Protein 4D7W (pdb70)

Foldseek 3Di:
DVVQVVVQVLLVPDDPVRCVVQVVLLQVVQVCCQPVKFPPPADPVNLVSLQPHCDPDNPQFNFWKFFPVVGDIFTEGEDDDPVCQVAGKYWHNRFRDVVWDFQGETEIEHELDDPPHRTCVPVVVDDAQGKMWTQGRPDIWMWGFHDKDKAAPVDCPVPMTDGRFTKYWYWYADDVPPRRIIIITMTGTDDDD

Secondary structure (DSSP, 8-state):
-HHHHHHHHHHHTS-HHHHHHHHHHHHHHHTTHHHH---TT--HHHHHHHHTTT-SSTT-EEEEEEEGGGTEEEEEEEB--HHHHTTSEEE-TTSPPTT--TTEEEEEE--EEETTEEETTTGGG--TT-EEEEEETTEEEEEEEEEEEEE-TT--TTSS--TT-EEEEEEEEESTTT-SEEEEEEEEEE---

Radius of gyration: 15.68 Å; Cα contacts (8 Å, |Δi|>4): 403; chains: 1; bounding box: 34×32×46 Å

Solvent-accessible surface area: 10170 Å² total; per-residue (Å²): 102,173,34,2,102,72,7,69,88,130,10,95,158,31,89,132,104,64,33,132,141,28,14,88,94,0,107,113,13,5,132,55,0,106,131,52,22,15,33,103,171,17,70,79,130,52,87,109,57,3,78,52,6,4,34,21,45,214,83,21,8,0,1,36,0,21,0,97,98,11,116,9,106,30,11,0,34,21,16,45,63,133,177,20,20,96,96,5,0,0,0,50,50,5,0,0,0,0,8,3,31,99,1,1,2,1,2,0,24,3,50,24,14,68,141,109,41,125,4,0,16,45,0,75,116,7,132,98,37,32,88,1,34,0,15,0,16,92,72,57,14,6,0,47,1,43,30,62,113,82,15,136,72,125,23,68,196,36,12,68,26,64,143,54,99,22,16,0,2,0,18,4,30,17,65,139,63,90,70,71,60,70,12,5,0,47,0,57,91,20,123,79,197

Sequence (193 aa):
SRAIMDYQDRVTHMDENDYKKIINRAKEYNKQFKTSGMKWHMTSQERLDYNSQLAIDKTGNMGYISIPKINIKLPLYHGTSEKVLQTSIGHLEGSSLPIGGDSTHSILSGHRGLPSSRLFSDLDKLKVGDHWTVSILNETYTYQVDQIRTVKPDDLRDLQIVKGKDYQTLVTCTPYGVNTHRLLVRGHRVPND

B-factor: mean 44.06, std 14.52, range [22.79, 126.23]

Nearest PDB structures (foldseek):
  4d7w-assembly1_A  TM=1.005E+00  e=6.114E-43  Streptococcus agalactiae COH1
  3tbe-assembly5_E  TM=9.083E-01  e=3.403E-23  Streptococcus agalactiae serogroup V
  4g1j-assembly2_B  TM=8.735E-01  e=1.433E-23  Streptococcus agalactiae serogroup V
  3tbe-assembly4_D  TM=8.763E-01  e=1.266E-23  Streptococcus agalactiae serogroup V
  3o0p-assembly1_A  TM=8.377E-01  e=3.199E-23  Streptococcus agalactiae 515

Organism: Streptococcus agalactiae serotype III (strain COH1) (NCBI:txid342616)

InterPro domains:
  IPR005754 Sortase family [PF04203] (66-191)
  IPR005754 Sortase family [TIGR01076] (64-192)
  IPR023365 Sortase domain superfamily [G3DSA:2.40.260.10] (1-208)
  IPR023365 Sortase domain superfamily [SSF63817] (53-192)
  IPR042002 Sortase C [cd05827] (60-190)

Structure (mmCIF, N/CA/C/O backbone):
data_4D7W
#
_entry.id   4D7W
#
_cell.length_a   37.560
_cell.length_b   124.760
_cell.length_c   45.920
_cell.angle_alpha   90.00
_cell.angle_beta   90.00
_cell.angle_gamma   90.00
#
_symmetry.space_group_name_H-M   'P 21 21 2'
#
loop_
_entity.id
_entity.type
_entity.pdbx_description
1 polymer 'SORTASE FAMILY PROTEIN'
2 non-polymer 1,2-ETHANEDIOL
3 water water
#
loop_
_atom_site.group_PDB
_atom_site.id
_atom_site.type_symbol
_atom_site.label_atom_id
_atom_site.label_alt_id
_atom_site.label_comp_id
_atom_site.label_asym_id
_atom_site.label_entity_id
_atom_site.label_seq_id
_atom_site.pdbx_PDB_ins_code
_atom_site.Cartn_x
_atom_site.Cartn_y
_atom_site.Cartn_z
_atom_site.occupancy
_atom_site.B_iso_or_equiv
_atom_site.auth_seq_id
_atom_site.auth_comp_id
_atom_site.auth_asym_id
_atom_site.auth_atom_id
_atom_site.pdbx_PDB_model_num
ATOM 1 N N . SER A 1 2 ? 25.924 29.659 5.082 1.00 74.90 39 SER A N 1
ATOM 2 C CA . SER A 1 2 ? 25.988 28.782 6.246 1.00 68.89 39 SER A CA 1
ATOM 3 C C . SER A 1 2 ? 26.263 29.590 7.508 1.00 63.47 39 SER A C 1
ATOM 4 O O . SER A 1 2 ? 26.638 29.036 8.540 1.00 56.69 39 SER A O 1
ATOM 7 N N . ARG A 1 3 ? 26.076 30.904 7.411 1.00 63.19 40 ARG A N 1
ATOM 8 C CA . ARG A 1 3 ? 26.208 31.799 8.559 1.00 64.85 40 ARG A CA 1
ATOM 9 C C . ARG A 1 3 ? 25.104 31.549 9.593 1.00 56.29 40 ARG A C 1
ATOM 10 O O . ARG A 1 3 ? 25.319 31.715 10.798 1.00 50.91 40 ARG A O 1
ATOM 18 N N . ALA A 1 4 ? 23.920 31.165 9.118 1.00 51.28 41 ALA A N 1
ATOM 19 C CA . ALA A 1 4 ? 22.822 30.828 10.013 1.00 48.26 41 ALA A CA 1
ATOM 20 C C . ALA A 1 4 ? 23.236 29.650 10.888 1.00 43.23 41 ALA A C 1
ATOM 21 O O . ALA A 1 4 ? 22.963 29.603 12.104 1.00 36.93 41 ALA A O 1
ATOM 23 N N . ILE A 1 5 ? 23.918 28.696 10.273 1.00 41.49 42 ILE A N 1
ATOM 24 C CA . ILE A 1 5 ? 24.304 27.505 11.012 1.00 44.39 42 ILE A CA 1
ATOM 25 C C . ILE A 1 5 ? 25.401 27.851 12.010 1.00 45.29 42 ILE A C 1
ATOM 26 O O . ILE A 1 5 ? 25.344 27.438 13.168 1.00 43.08 42 ILE A O 1
ATOM 31 N N . MET A 1 6 ? 26.387 28.625 11.570 1.00 46.97 43 MET A N 1
ATOM 32 C CA . MET A 1 6 ? 27.458 29.064 12.465 1.00 52.17 43 MET A CA 1
ATOM 33 C C . MET A 1 6 ? 26.912 29.811 13.678 1.00 49.02 43 MET A C 1
ATOM 34 O O . MET A 1 6 ? 27.304 29.530 14.809 1.00 49.07 43 MET A O 1
ATOM 39 N N . ASP A 1 7 ? 26.008 30.759 13.434 1.00 45.29 44 ASP A N 1
ATOM 40 C CA . ASP A 1 7 ? 25.375 31.535 14.504 1.00 47.42 44 ASP A CA 1
ATOM 41 C C . ASP A 1 7 ? 24.597 30.647 15.473 1.00 42.38 44 ASP A C 1
ATOM 42 O O . ASP A 1 7 ? 24.596 30.870 16.682 1.00 42.75 44 ASP A O 1
ATOM 47 N N . TYR A 1 8 ? 23.908 29.659 14.926 1.00 39.70 45 TYR A N 1
ATOM 48 C CA . TYR A 1 8 ? 23.153 28.722 15.739 1.00 38.76 45 TYR A CA 1
ATOM 49 C C . TYR A 1 8 ? 24.080 27.892 16.615 1.00 42.63 45 TYR A C 1
ATOM 50 O O . TYR A 1 8 ? 23.848 27.740 17.818 1.00 41.51 45 TYR A O 1
ATOM 59 N N . GLN A 1 9 ? 25.126 27.351 15.999 1.00 46.25 46 GLN A N 1
ATOM 60 C CA . GLN A 1 9 ? 26.117 26.562 16.727 1.00 48.67 46 GLN A CA 1
ATOM 61 C C . GLN A 1 9 ? 26.729 27.372 17.861 1.00 45.28 46 GLN A C 1
ATOM 62 O O . GLN A 1 9 ? 26.813 26.900 18.996 1.00 43.18 46 GLN A O 1
ATOM 68 N N . ASP A 1 10 ? 27.156 28.592 17.542 1.00 40.41 47 ASP A N 1
ATOM 69 C CA . ASP A 1 10 ? 27.798 29.454 18.520 1.00 41.80 47 ASP A CA 1
ATOM 70 C C . ASP A 1 10 ? 26.880 29.742 19.704 1.00 48.69 47 ASP A C 1
ATOM 71 O O . ASP A 1 10 ? 27.322 29.804 20.847 1.00 53.63 47 ASP A O 1
ATOM 76 N N . ARG A 1 11 ? 25.596 29.904 19.431 1.00 45.66 48 ARG A N 1
ATOM 77 C CA . ARG A 1 11 ? 24.645 30.169 20.492 1.00 45.03 48 ARG A CA 1
ATOM 78 C C . ARG A 1 11 ? 24.514 28.954 21.407 1.00 42.12 48 ARG A C 1
ATOM 79 O O . ARG A 1 11 ? 24.565 29.068 22.630 1.00 39.30 48 ARG A O 1
ATOM 87 N N . VAL A 1 12 ? 24.360 27.787 20.800 1.00 35.74 49 VAL A N 1
ATOM 88 C CA . VAL A 1 12 ? 24.257 26.556 21.563 1.00 37.32 49 VAL A CA 1
ATOM 89 C C . VAL A 1 12 ? 25.487 26.327 22.447 1.00 42.88 49 VAL A C 1
ATOM 90 O O . VAL A 1 12 ? 25.362 25.784 23.541 1.00 41.39 49 VAL A O 1
ATOM 94 N N . THR A 1 13 ? 26.663 26.767 21.996 1.00 36.76 50 THR A N 1
ATOM 95 C CA . THR A 1 13 ? 27.889 26.568 22.764 1.00 38.18 50 THR A CA 1
ATOM 96 C C . THR A 1 13 ? 27.792 27.134 24.187 1.00 49.85 50 THR A C 1
ATOM 97 O O . THR A 1 13 ? 28.357 26.577 25.120 1.00 47.43 50 THR A O 1
ATOM 101 N N . HIS A 1 14 ? 27.054 28.225 24.358 1.00 50.36 51 HIS A N 1
ATOM 102 C CA . HIS A 1 14 ? 27.030 28.919 25.641 1.00 48.81 51 HIS A CA 1
ATOM 103 C C . HIS A 1 14 ? 25.785 28.641 26.469 1.00 46.38 51 HIS A C 1
ATOM 104 O O . HIS A 1 14 ? 25.569 29.264 27.507 1.00 51.99 51 HIS A O 1
ATOM 111 N N . MET A 1 15 ? 24.973 27.700 26.016 1.00 41.10 52 MET A N 1
ATOM 112 C CA . MET A 1 15 ? 23.816 27.270 26.788 1.00 48.77 52 MET A CA 1
ATOM 113 C C . MET A 1 15 ? 24.224 26.363 27.941 1.00 55.07 52 MET A C 1
ATOM 114 O O . MET A 1 15 ? 25.027 25.451 27.758 1.00 51.39 52 MET A O 1
ATOM 119 N N . ASP A 1 16 ? 23.645 26.590 29.115 1.00 69.43 53 ASP A N 1
ATOM 120 C CA . ASP A 1 16 ? 23.834 25.682 30.244 1.00 84.67 53 ASP A CA 1
ATOM 121 C C . ASP A 1 16 ? 23.365 24.265 29.885 1.00 90.00 53 ASP A C 1
ATOM 122 O O . ASP A 1 16 ? 22.560 24.089 28.972 1.00 90.32 53 ASP A O 1
ATOM 127 N N . GLU A 1 17 ? 23.870 23.252 30.586 1.00 95.90 54 GLU A N 1
ATOM 128 C CA . GLU A 1 17 ? 23.430 21.878 30.332 1.00 95.53 54 GLU A CA 1
ATOM 129 C C . GLU A 1 17 ? 22.006 21.662 30.844 1.00 84.18 54 GLU A C 1
ATOM 130 O O . GLU A 1 17 ? 21.318 20.725 30.431 1.00 79.05 54 GLU A O 1
ATOM 136 N N . ASN A 1 18 ? 21.571 22.541 31.743 1.00 76.11 55 ASN A N 1
ATOM 137 C CA . ASN A 1 18 ? 20.185 22.561 32.177 1.00 68.09 55 ASN A CA 1
ATOM 138 C C . ASN A 1 18 ? 19.313 23.264 31.149 1.00 61.82 55 ASN A C 1
ATOM 139 O O . ASN A 1 18 ? 18.100 23.074 31.120 1.00 60.87 55 ASN A O 1
ATOM 144 N N . ASP A 1 19 ? 19.942 24.081 30.309 1.00 60.67 56 ASP A N 1
ATOM 145 C CA . ASP A 1 19 ? 19.247 24.735 29.201 1.00 57.72 56 ASP A CA 1
ATOM 146 C C . ASP A 1 19 ? 18.849 23.719 28.131 1.00 48.11 56 ASP A C 1
ATOM 147 O O . ASP A 1 19 ? 17.709 23.747 27.651 1.00 45.17 56 ASP A O 1
ATOM 152 N N . TYR A 1 20 ? 19.780 22.834 27.752 1.00 44.87 57 TYR A N 1
ATOM 153 C CA . TYR A 1 20 ? 19.458 21.763 26.795 1.00 46.91 57 TYR A CA 1
ATOM 154 C C . TYR A 1 20 ? 18.298 20.945 27.324 1.00 44.20 57 TYR A C 1
ATOM 155 O O . TYR A 1 20 ? 17.346 20.681 26.606 1.00 40.87 57 TYR A O 1
ATOM 164 N N . LYS A 1 21 ? 18.398 20.545 28.593 1.00 41.43 58 LYS A N 1
ATOM 165 C CA . LYS A 1 21 ? 17.405 19.662 29.200 1.00 43.38 58 LYS A CA 1
ATOM 166 C C . LYS A 1 21 ? 15.993 20.225 29.145 1.00 37.62 58 LYS A C 1
ATOM 167 O O . LYS A 1 21 ? 15.047 19.504 28.838 1.00 36.31 58 LYS A O 1
ATOM 173 N N . LYS A 1 22 ? 15.845 21.503 29.478 1.00 39.83 59 LYS A N 1
ATOM 174 C CA . LYS A 1 22 ? 14.537 22.145 29.435 1.00 37.67 59 LYS A CA 1
ATOM 175 C C . LYS A 1 22 ? 13.965 22.080 28.018 1.00 34.07 59 LYS A C 1
ATOM 176 O O . LYS A 1 22 ? 12.841 21.630 27.802 1.00 33.08 59 LYS A O 1
ATOM 182 N N . ILE A 1 23 ? 14.751 22.519 27.047 1.00 33.75 60 ILE A N 1
ATOM 183 C CA . ILE A 1 23 ? 14.274 22.563 25.668 1.00 32.65 60 ILE A CA 1
ATOM 184 C C . ILE A 1 23 ? 14.013 21.166 25.086 1.00 33.34 60 ILE A C 1
ATOM 185 O O . ILE A 1 23 ? 12.971 20.924 24.454 1.00 30.52 60 ILE A O 1
ATOM 190 N N . ILE A 1 24 ? 14.934 20.235 25.304 1.00 36.52 61 ILE A N 1
ATOM 191 C CA . ILE A 1 24 ? 14.731 18.887 24.791 1.00 33.43 61 ILE A CA 1
ATOM 192 C C . ILE A 1 24 ? 13.518 18.229 25.433 1.00 30.00 61 ILE A C 1
ATOM 193 O O . ILE A 1 24 ? 12.687 17.637 24.735 1.00 32.46 61 ILE A O 1
ATOM 198 N N . ASN A 1 25 ? 13.408 18.326 26.764 1.00 31.20 62 ASN A N 1
ATOM 199 C CA . ASN A 1 25 ? 12.272 17.736 27.481 1.00 34.88 62 ASN A CA 1
ATOM 200 C C . ASN A 1 25 ? 10.921 18.274 27.006 1.00 37.93 62 ASN A C 1
ATOM 201 O O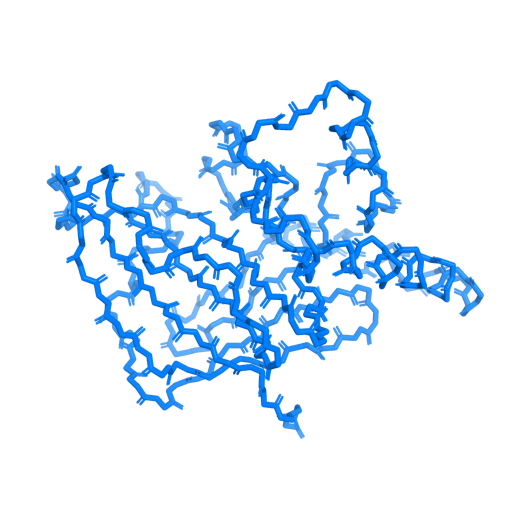 . ASN A 1 25 ? 9.983 17.511 26.786 1.00 30.93 62 ASN A O 1
ATOM 206 N N . ARG A 1 26 ? 10.824 19.588 26.834 1.00 30.20 63 ARG A N 1
ATOM 207 C CA . ARG A 1 26 ? 9.612 20.186 26.270 1.00 29.23 63 ARG A CA 1
ATOM 208 C C . ARG A 1 26 ? 9.299 19.658 24.867 1.00 28.08 63 ARG A C 1
ATOM 209 O O . ARG A 1 26 ? 8.138 19.463 24.505 1.00 28.20 63 ARG A O 1
ATOM 217 N N . ALA A 1 27 ? 10.336 19.444 24.075 1.00 27.58 64 ALA A N 1
ATOM 218 C CA . ALA A 1 27 ? 10.121 18.957 22.707 1.00 26.54 64 ALA A CA 1
ATOM 219 C C . ALA A 1 27 ? 9.671 17.505 22.751 1.00 27.20 64 ALA A C 1
ATOM 220 O O . ALA A 1 27 ? 8.808 17.105 21.997 1.00 27.96 64 ALA A O 1
ATOM 222 N N . LYS A 1 28 ? 10.216 16.732 23.689 1.00 33.54 65 LYS A N 1
ATOM 223 C CA . LYS A 1 28 ? 9.781 15.351 23.855 1.00 30.72 65 LYS A CA 1
ATOM 224 C C . LYS A 1 28 ? 8.336 15.286 24.304 1.00 33.40 65 LYS A C 1
ATOM 225 O O . LYS A 1 28 ? 7.550 14.482 23.811 1.00 34.28 65 LYS A O 1
ATOM 231 N N . GLU A 1 29 ? 7.983 16.130 25.258 1.00 36.82 66 GLU A N 1
ATOM 232 C CA . GLU A 1 29 ? 6.614 16.182 25.725 1.00 35.61 66 GLU A CA 1
ATOM 233 C C . GLU A 1 29 ? 5.696 16.530 24.554 1.00 33.47 66 GLU A C 1
ATOM 234 O O . GLU A 1 29 ? 4.658 15.909 24.356 1.00 33.69 66 GLU A O 1
ATOM 240 N N . TYR A 1 30 ? 6.096 17.531 23.780 1.00 30.19 67 TYR A N 1
ATOM 241 C CA . TYR A 1 30 ? 5.341 17.934 22.601 1.00 27.68 67 TYR A CA 1
ATOM 242 C C . TYR A 1 30 ? 5.099 16.758 21.656 1.00 30.23 67 TYR A C 1
ATOM 243 O O . TYR A 1 30 ? 3.968 16.491 21.264 1.00 32.78 67 TYR A O 1
ATOM 252 N N . ASN A 1 31 ? 6.163 16.043 21.305 1.00 26.60 68 ASN A N 1
ATOM 253 C CA . ASN A 1 31 ? 6.045 14.943 20.348 1.00 26.30 68 ASN A CA 1
ATOM 254 C C . ASN A 1 31 ? 5.251 13.741 20.874 1.00 29.82 68 ASN A C 1
ATOM 255 O O . ASN A 1 31 ? 4.923 12.818 20.122 1.00 33.16 68 ASN A O 1
ATOM 260 N N . LYS A 1 32 ? 4.955 13.736 22.167 1.00 30.11 69 LYS A N 1
ATOM 261 C CA . LYS A 1 32 ? 4.151 12.653 22.744 1.00 35.08 69 LYS A CA 1
ATOM 262 C C . LYS A 1 32 ? 2.710 12.695 22.263 1.00 34.87 69 LYS A C 1
ATOM 263 O O . LYS A 1 32 ? 2.034 11.675 22.245 1.00 35.95 69 LYS A O 1
ATOM 269 N N . GLN A 1 33 ? 2.234 13.874 21.879 1.00 31.61 70 GLN A N 1
ATOM 270 C CA . GLN A 1 33 ? 0.823 14.018 21.538 1.00 36.72 70 GLN A CA 1
ATOM 271 C C . GLN A 1 33 ? 0.420 13.271 20.271 1.00 32.86 70 GLN A C 1
ATOM 272 O O . GLN A 1 33 ? -0.737 12.891 20.116 1.00 39.41 70 GLN A O 1
ATOM 278 N N . PHE A 1 34 ? 1.363 13.066 19.360 1.00 34.30 71 PHE A N 1
ATOM 279 C CA . PHE A 1 34 ? 1.002 12.573 18.022 1.00 32.38 71 PHE A CA 1
ATOM 280 C C . PHE A 1 34 ? 0.453 11.145 18.023 1.00 35.58 71 PHE A C 1
ATOM 281 O O . PHE A 1 34 ? -0.350 10.788 17.155 1.00 39.65 71 PHE A O 1
ATOM 289 N N . LYS A 1 35 ? 0.844 10.350 19.014 1.00 36.22 72 LYS A N 1
ATOM 290 C CA . LYS A 1 35 ? 0.350 8.981 19.117 1.00 41.59 72 LYS A CA 1
ATOM 291 C C . LYS A 1 35 ? -1.177 8.971 19.181 1.00 46.95 72 LYS A C 1
ATOM 292 O O . LYS A 1 35 ? -1.818 8.120 18.566 1.00 52.31 72 LYS A O 1
ATOM 298 N N . THR A 1 36 ? -1.763 9.929 19.897 1.00 44.70 73 THR A N 1
ATOM 299 C CA . THR A 1 36 ? -3.219 10.010 19.964 1.00 48.24 73 THR A CA 1
ATOM 300 C C . THR A 1 36 ? -3.812 10.961 18.914 1.00 51.91 73 THR A C 1
ATOM 301 O O . THR A 1 36 ? -4.876 10.690 18.365 1.00 54.30 73 THR A O 1
ATOM 305 N N . SER A 1 37 ? -3.119 12.057 18.616 1.00 50.15 74 SER A N 1
ATOM 306 C CA . SER A 1 37 ? -3.698 13.105 17.775 1.00 45.99 74 SER A CA 1
ATOM 307 C C . SER A 1 37 ? -3.535 12.863 16.279 1.00 42.24 74 SER A C 1
ATOM 308 O O . SER A 1 37 ? -4.337 13.340 15.477 1.00 43.75 74 SER A O 1
ATOM 311 N N . GLY A 1 38 ? -2.498 12.133 15.893 1.00 42.33 75 GLY A N 1
ATOM 312 C CA . GLY A 1 38 ? -2.158 12.023 14.485 1.00 42.40 75 GLY A CA 1
ATOM 313 C C . GLY A 1 38 ? -1.584 13.346 14.003 1.00 42.46 75 GLY A C 1
ATOM 314 O O . GLY A 1 38 ? -1.274 14.235 14.809 1.00 33.41 75 GLY A O 1
ATOM 315 N N . MET A 1 39 ? -1.425 13.488 12.690 1.00 40.04 76 MET A N 1
ATOM 316 C CA . MET A 1 39 ? -0.911 14.736 12.141 1.00 36.40 76 MET A CA 1
ATOM 317 C C . MET A 1 39 ? -1.860 15.870 12.454 1.00 34.05 76 MET A C 1
ATOM 318 O O . MET A 1 39 ? -3.080 15.710 12.398 1.00 37.51 76 MET A O 1
ATOM 323 N N . LYS A 1 40 ? -1.302 17.024 12.778 1.00 33.54 77 LYS A N 1
ATOM 324 C CA . LYS A 1 40 ? -2.120 18.160 13.151 1.00 38.03 77 LYS A CA 1
ATOM 325 C C . LYS A 1 40 ? -2.316 19.087 11.961 1.00 43.65 77 LYS A C 1
ATOM 326 O O . LYS A 1 40 ? -1.844 20.217 11.969 1.00 51.47 77 LYS A O 1
ATOM 332 N N . TRP A 1 41 ? -3.012 18.595 10.941 1.00 49.90 78 TRP A N 1
ATOM 333 C CA . TRP A 1 41 ? -3.375 19.399 9.775 1.00 57.73 78 TRP A CA 1
ATOM 334 C C . TRP A 1 41 ? -4.213 20.632 10.156 1.00 65.20 78 TRP A C 1
ATOM 335 O O . TRP A 1 41 ? -4.098 21.682 9.530 1.00 67.59 78 TRP A O 1
ATOM 346 N N . HIS A 1 42 ? -5.052 20.500 11.182 1.00 68.69 79 HIS A N 1
ATOM 347 C CA . HIS A 1 42 ? -5.976 21.572 11.557 1.00 73.38 79 HIS A CA 1
ATOM 348 C C . HIS A 1 42 ? -5.480 22.383 12.750 1.00 66.10 79 HIS A C 1
ATOM 349 O O . HIS A 1 42 ? -6.250 22.682 13.665 1.00 66.44 79 HIS A O 1
ATOM 356 N N . MET A 1 43 ? -4.205 22.753 12.724 1.00 57.37 80 MET A N 1
ATOM 357 C CA . MET A 1 43 ? -3.552 23.412 13.852 1.00 50.96 80 MET A CA 1
ATOM 358 C C . MET A 1 43 ? -4.202 24.742 14.250 1.00 45.28 80 MET A C 1
ATOM 359 O O . MET A 1 43 ? -4.381 25.629 13.417 1.00 47.19 80 MET A O 1
ATOM 364 N N . THR A 1 44 ? -4.540 24.876 15.532 1.00 39.89 81 THR A N 1
ATOM 365 C CA . THR A 1 44 ? -5.157 26.097 16.060 1.00 39.85 81 THR A CA 1
ATOM 366 C C . THR A 1 44 ? -4.106 27.163 16.375 1.00 36.88 81 THR A C 1
ATOM 367 O O . THR A 1 44 ? -2.915 26.861 16.399 1.00 34.28 81 THR A O 1
ATOM 371 N N . SER A 1 45 ? -4.540 28.403 16.610 1.00 37.42 82 SER A N 1
ATOM 372 C CA . SER A 1 45 ? -3.606 29.497 16.945 1.00 39.01 82 SER A CA 1
ATOM 373 C C . SER A 1 45 ? -2.807 29.150 18.191 1.00 36.46 82 SER A C 1
ATOM 374 O O . SER A 1 45 ? -1.594 29.359 18.262 1.00 34.63 82 SER A O 1
ATOM 377 N N . GLN A 1 46 ? -3.514 28.604 19.170 1.00 34.72 83 GLN A N 1
ATOM 378 C CA . GLN A 1 46 ? -2.923 28.148 20.424 1.00 37.16 83 GLN A CA 1
ATOM 379 C C . GLN A 1 46 ? -1.819 27.113 20.194 1.00 35.49 83 GLN A C 1
ATOM 380 O O . GLN A 1 46 ? -0.733 27.181 20.777 1.00 31.75 83 GLN A O 1
ATOM 386 N N 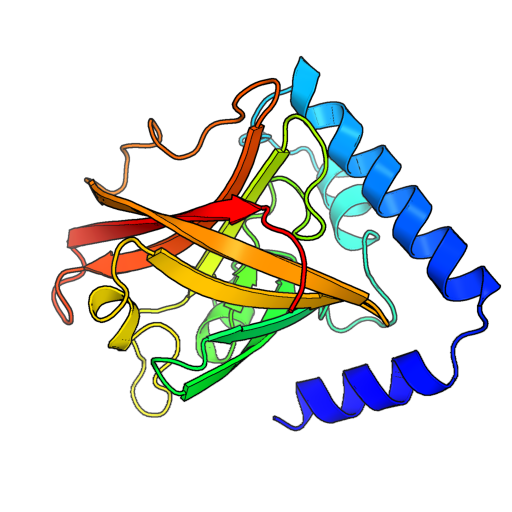. GLU A 1 47 ? -2.119 26.135 19.346 1.00 34.12 84 GLU A N 1
ATOM 387 C CA . GLU A 1 47 ? -1.167 25.087 19.019 1.00 30.19 84 GLU A CA 1
ATOM 388 C C . GLU A 1 47 ? 0.015 25.655 18.246 1.00 32.51 84 GLU A C 1
ATOM 389 O O . GLU A 1 47 ? 1.151 25.237 18.439 1.00 30.40 84 GLU A O 1
ATOM 395 N N . ARG A 1 48 ? -0.256 26.613 17.367 1.00 32.22 85 ARG A N 1
ATOM 396 C CA . ARG A 1 48 ? 0.803 27.198 16.566 1.00 31.62 85 ARG A CA 1
ATOM 397 C C . ARG A 1 48 ? 1.781 27.980 17.452 1.00 31.85 85 ARG A C 1
ATOM 398 O O . ARG A 1 48 ? 2.992 27.916 17.242 1.00 31.61 85 ARG A O 1
ATOM 406 N N . LEU A 1 49 ? 1.253 28.703 18.440 1.00 36.71 86 LEU A N 1
ATOM 407 C CA . LEU A 1 49 ? 2.088 29.384 19.437 1.00 35.30 86 LEU A CA 1
ATOM 408 C C . LEU A 1 49 ? 2.958 28.408 20.228 1.00 33.17 86 LEU A C 1
ATOM 409 O O . LEU A 1 49 ? 4.125 28.682 20.487 1.00 31.65 86 LEU A O 1
ATOM 414 N N . ASP A 1 50 ? 2.381 27.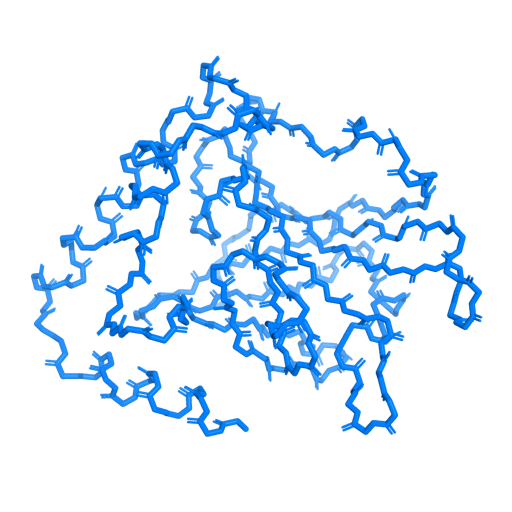285 20.647 1.00 34.02 87 ASP A N 1
ATOM 415 C CA . ASP A 1 50 ? 3.162 26.270 21.342 1.00 32.93 87 ASP A CA 1
ATOM 416 C C . ASP A 1 50 ? 4.290 25.771 20.438 1.00 32.06 87 ASP A C 1
ATOM 417 O O . ASP A 1 50 ? 5.454 25.675 20.841 1.00 30.30 87 ASP A O 1
ATOM 422 N N . TYR A 1 51 ? 3.925 25.446 19.205 1.00 28.62 88 TYR A N 1
ATOM 423 C CA . TYR A 1 51 ? 4.887 24.976 18.209 1.00 28.13 88 TYR A CA 1
ATOM 424 C C . TYR A 1 51 ? 6.058 25.949 18.042 1.00 28.71 88 TYR A C 1
ATOM 425 O O . TYR A 1 51 ? 7.212 25.543 18.090 1.00 29.18 88 TYR A O 1
ATOM 434 N N . ASN A 1 52 ? 5.771 27.237 17.876 1.00 29.34 89 ASN A N 1
ATOM 435 C CA . ASN A 1 52 ? 6.843 28.204 17.668 1.00 29.74 89 ASN A CA 1
ATOM 436 C C . ASN A 1 52 ? 7.813 28.316 18.842 1.00 32.66 89 ASN A C 1
ATOM 437 O O . ASN A 1 52 ? 8.963 28.724 18.666 1.00 31.83 89 ASN A O 1
ATOM 442 N N . SER A 1 53 ? 7.357 27.943 20.032 1.00 33.73 90 SER A N 1
ATOM 443 C CA . SER A 1 53 ? 8.212 27.975 21.213 1.00 32.02 90 SER A CA 1
ATOM 444 C C . SER A 1 53 ? 9.066 26.722 21.340 1.00 34.98 90 SER A C 1
ATOM 445 O O . SER A 1 53 ? 9.926 26.653 22.220 1.00 37.66 90 SER A O 1
ATOM 448 N N . GLN A 1 54 ? 8.803 25.701 20.519 1.00 29.47 91 GLN A N 1
ATOM 449 C CA . GLN A 1 54 ? 9.547 24.453 20.677 1.00 23.78 91 GLN A CA 1
ATOM 450 C C . GLN A 1 54 ? 10.867 24.552 19.930 1.00 26.41 91 GLN A C 1
ATOM 451 O O . GLN A 1 54 ? 10.909 25.096 18.837 1.00 27.83 91 GLN A O 1
ATOM 457 N N . LEU A 1 55 ? 11.936 24.030 20.529 1.00 24.81 92 LEU A N 1
ATOM 458 C CA . LEU A 1 55 ? 13.267 23.980 19.9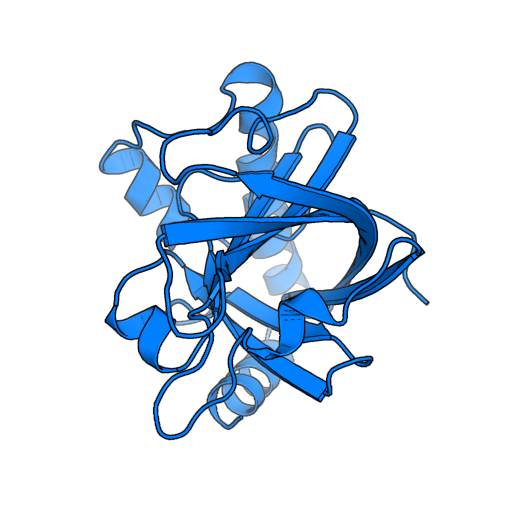12 1.00 27.68 92 LEU A CA 1
ATOM 459 C C . LEU A 1 55 ? 13.742 25.367 19.468 1.00 37.55 92 LEU A C 1
ATOM 460 O O . LEU A 1 55 ? 14.416 25.508 18.453 1.00 44.12 92 LEU A O 1
ATOM 465 N N . ALA A 1 56 ? 13.366 26.391 20.221 1.00 31.46 93 ALA A N 1
ATOM 466 C CA . ALA A 1 56 ? 13.689 27.759 19.849 1.00 29.58 93 ALA A CA 1
ATOM 467 C C . ALA A 1 56 ? 14.721 28.313 20.808 1.00 37.18 93 ALA A C 1
ATOM 468 O O . ALA A 1 56 ? 14.496 28.295 22.018 1.00 35.53 93 ALA A O 1
ATOM 470 N N . ILE A 1 57 ? 15.857 28.784 20.290 1.00 35.00 94 ILE A N 1
ATOM 471 C CA . ILE A 1 57 ? 16.864 29.402 21.162 1.00 33.16 94 ILE A CA 1
ATOM 472 C C . ILE A 1 57 ? 17.086 30.879 20.841 1.00 37.10 94 ILE A C 1
ATOM 473 O O . ILE A 1 57 ? 17.963 31.518 21.430 1.00 40.36 94 ILE A O 1
ATOM 478 N N . ASP A 1 58 ? 16.303 31.409 19.904 1.00 35.00 95 ASP A N 1
ATOM 479 C CA . ASP A 1 58 ? 16.336 32.830 19.560 1.00 33.88 95 ASP A CA 1
ATOM 480 C C . ASP A 1 58 ? 15.084 33.124 18.763 1.00 34.68 95 ASP A C 1
ATOM 481 O O . ASP A 1 58 ? 14.222 32.273 18.656 1.00 38.75 95 ASP A O 1
ATOM 486 N N . LYS A 1 59 ? 14.983 34.311 18.183 1.00 32.89 96 LYS A N 1
ATOM 487 C CA . LYS A 1 59 ? 13.755 34.669 17.478 1.00 40.77 96 LYS A CA 1
ATOM 488 C C . LYS A 1 59 ? 13.743 34.335 15.976 1.00 39.68 96 LYS A C 1
ATOM 489 O O . LYS A 1 59 ? 12.829 34.743 15.257 1.00 42.73 96 LYS A O 1
ATOM 495 N N . THR A 1 60 ? 14.736 33.585 15.510 1.00 35.46 97 THR A N 1
ATOM 496 C CA . THR A 1 60 ? 14.897 33.343 14.077 1.00 37.33 97 THR A CA 1
ATOM 497 C C . THR A 1 60 ? 14.043 32.195 13.527 1.00 39.51 97 THR A C 1
ATOM 498 O O . THR A 1 60 ? 13.866 32.088 12.324 1.00 43.15 97 THR A O 1
ATOM 502 N N . GLY A 1 61 ? 13.536 31.327 14.390 1.00 37.59 98 GLY A N 1
ATOM 503 C CA . GLY A 1 61 ? 12.837 30.136 13.926 1.00 40.29 98 GLY A CA 1
ATOM 504 C C . GLY A 1 61 ? 13.742 28.934 13.618 1.00 39.29 98 GLY A C 1
ATOM 505 O O . GLY A 1 61 ? 13.253 27.860 13.246 1.00 35.50 98 GLY A O 1
ATOM 506 N N . ASN A 1 62 ? 15.054 29.111 13.778 1.00 33.30 99 ASN A N 1
ATOM 507 C CA . ASN A 1 62 ? 16.048 28.106 13.387 1.00 30.07 99 ASN A CA 1
ATOM 508 C C . ASN A 1 62 ? 16.115 27.000 14.443 1.00 33.40 99 ASN A C 1
ATOM 509 O O . ASN A 1 62 ? 16.412 27.275 15.599 1.00 27.06 99 ASN A O 1
ATOM 514 N N . MET A 1 63 ? 15.807 25.766 14.037 1.00 30.84 100 MET A N 1
ATOM 515 C CA . MET A 1 63 ? 15.702 24.614 14.946 1.00 30.04 100 MET A CA 1
ATOM 516 C C . MET A 1 63 ? 16.971 23.792 15.014 1.00 31.62 100 MET A C 1
ATOM 517 O O . MET A 1 63 ? 17.083 22.872 15.836 1.00 35.92 100 MET A O 1
ATOM 522 N N . GLY A 1 64 ? 17.888 24.063 14.094 1.00 31.59 101 GLY A N 1
ATOM 523 C CA . GLY A 1 64 ? 19.029 23.193 13.878 1.00 31.20 101 GLY A CA 1
ATOM 524 C C . GLY A 1 64 ? 19.309 23.069 12.387 1.00 33.32 101 GLY A C 1
ATOM 525 O O . GLY A 1 64 ? 18.970 23.954 11.623 1.00 31.55 101 GLY A O 1
ATOM 526 N N . TYR A 1 65 ? 19.943 21.981 11.970 1.00 28.42 102 TYR A N 1
ATOM 527 C CA . TYR A 1 65 ? 20.333 21.853 10.584 1.00 30.38 102 TYR A CA 1
ATOM 528 C C . TYR A 1 65 ? 20.380 20.400 10.162 1.00 32.44 102 TYR A C 1
ATOM 529 O O . TYR A 1 65 ? 20.591 19.502 10.984 1.00 31.63 102 TYR A O 1
ATOM 538 N N . ILE A 1 66 ? 20.178 20.186 8.867 1.00 32.58 103 ILE A N 1
ATOM 539 C CA . ILE A 1 66 ? 20.153 18.850 8.300 1.00 33.91 103 ILE A CA 1
ATOM 540 C C . ILE A 1 66 ? 21.389 18.629 7.433 1.00 35.10 103 ILE A C 1
ATOM 541 O O . ILE A 1 66 ? 21.872 19.551 6.776 1.00 34.19 103 ILE A O 1
ATOM 546 N N . SER A 1 67 ? 21.898 17.401 7.456 1.00 35.92 104 SER A N 1
ATOM 547 C CA . SER A 1 67 ? 23.102 17.025 6.712 1.00 39.55 104 SER A CA 1
ATOM 548 C C . SER A 1 67 ? 22.827 15.802 5.865 1.00 39.23 104 SER A C 1
ATOM 549 O O . SER A 1 67 ? 22.371 14.777 6.384 1.00 37.33 104 SER A O 1
ATOM 552 N N . ILE A 1 68 ? 23.111 15.913 4.573 1.00 39.88 105 ILE A N 1
ATOM 553 C CA . ILE A 1 68 ? 22.898 14.823 3.634 1.00 39.79 105 ILE A CA 1
ATOM 554 C C . ILE A 1 68 ? 24.155 14.642 2.805 1.00 42.03 105 ILE A C 1
ATOM 555 O O . ILE A 1 68 ? 24.208 15.075 1.642 1.00 48.07 105 ILE A O 1
ATOM 560 N N . PRO A 1 69 ? 25.170 14.009 3.410 1.00 42.71 106 PRO A N 1
ATOM 561 C CA . PRO A 1 69 ? 26.524 13.820 2.878 1.00 46.07 106 PRO A CA 1
ATOM 562 C C . PRO A 1 69 ? 26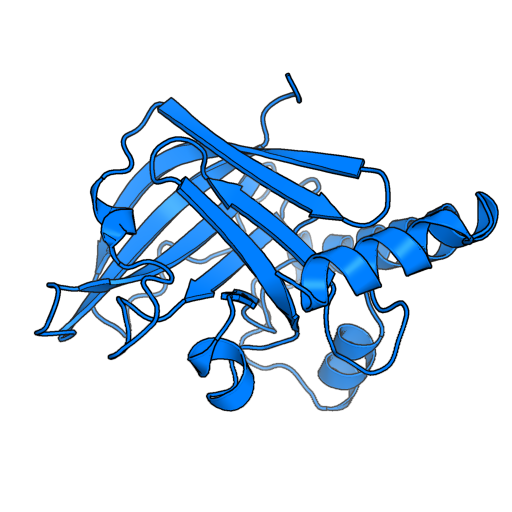.543 13.348 1.441 1.00 45.75 106 PRO A C 1
ATOM 563 O O . PRO A 1 69 ? 27.400 13.782 0.682 1.00 48.36 106 PRO A O 1
ATOM 567 N N . LYS A 1 70 ? 25.615 12.474 1.071 1.00 44.19 107 LYS A N 1
ATOM 568 C CA . LYS A 1 70 ? 25.649 11.903 -0.262 1.00 45.32 107 LYS A CA 1
ATOM 569 C C . LYS A 1 70 ? 25.477 12.969 -1.351 1.00 50.09 107 LYS A C 1
ATOM 570 O O . LYS A 1 70 ? 26.081 12.868 -2.419 1.00 52.79 107 LYS A O 1
ATOM 576 N N . ILE A 1 71 ? 24.672 13.994 -1.079 1.00 49.66 108 ILE A N 1
ATOM 577 C CA . ILE A 1 71 ? 24.423 15.034 -2.071 1.00 48.91 108 ILE A CA 1
ATOM 578 C C . ILE A 1 71 ? 24.953 16.393 -1.624 1.00 49.70 108 ILE A C 1
ATOM 579 O O . ILE A 1 71 ? 24.578 17.423 -2.186 1.00 52.58 108 ILE A O 1
ATOM 584 N N . ASN A 1 72 ? 25.822 16.386 -0.616 1.00 46.84 109 ASN A N 1
ATOM 585 C CA . ASN A 1 72 ? 26.539 17.585 -0.171 1.00 47.27 109 ASN A CA 1
ATOM 586 C C . ASN A 1 72 ? 25.635 18.741 0.248 1.00 45.27 109 ASN A C 1
ATOM 587 O O . ASN A 1 72 ? 25.855 19.908 -0.121 1.00 45.63 109 ASN A O 1
ATOM 592 N N . ILE A 1 73 ? 24.621 18.401 1.028 1.00 44.55 110 ILE A N 1
ATOM 593 C CA . ILE A 1 73 ? 23.710 19.382 1.568 1.00 42.51 110 ILE A CA 1
ATOM 594 C C . ILE A 1 73 ? 23.929 19.529 3.065 1.00 40.81 110 ILE A C 1
ATOM 595 O O . ILE A 1 73 ? 23.983 18.541 3.809 1.00 38.65 110 ILE A O 1
ATOM 600 N N . LYS A 1 74 ? 24.057 20.773 3.502 1.00 39.04 111 LYS A N 1
ATOM 601 C CA . LYS A 1 74 ? 24.023 21.101 4.914 1.00 39.92 111 LYS A CA 1
ATOM 602 C C . LYS A 1 74 ? 23.271 22.419 5.004 1.00 39.11 111 LYS A C 1
ATOM 603 O O . LYS A 1 74 ? 23.773 23.449 4.553 1.00 43.81 111 LYS A O 1
ATOM 609 N N . LEU A 1 75 ? 22.050 22.373 5.529 1.00 38.22 112 LEU A N 1
ATOM 610 C CA . LEU A 1 75 ? 21.170 23.544 5.546 1.00 36.49 112 LEU A CA 1
ATOM 611 C C . LEU A 1 75 ? 20.478 23.700 6.880 1.00 32.25 112 LEU A C 1
ATOM 612 O O . LEU A 1 75 ? 20.188 22.702 7.558 1.00 35.45 112 LEU A O 1
ATOM 617 N N . PRO A 1 76 ? 20.197 24.954 7.258 1.00 30.37 113 PRO A N 1
ATOM 618 C CA . PRO A 1 76 ? 19.438 25.242 8.483 1.00 30.42 113 PRO A CA 1
ATOM 619 C C . PRO A 1 76 ? 17.965 24.869 8.340 1.00 32.32 113 PRO A C 1
ATOM 620 O O . PRO A 1 76 ? 17.392 25.046 7.261 1.00 37.94 113 PRO A O 1
ATOM 624 N N . LEU A 1 77 ? 17.380 24.349 9.417 1.00 31.02 114 LEU A N 1
ATOM 625 C CA . LEU A 1 77 ? 15.975 23.935 9.484 1.00 29.37 114 LEU A CA 1
ATOM 626 C C . LEU A 1 77 ? 15.143 24.958 10.220 1.00 30.10 114 LEU A C 1
ATOM 627 O O . LEU A 1 77 ? 15.464 25.276 11.360 1.00 29.73 114 LEU A O 1
ATOM 632 N N . TYR A 1 78 ? 14.057 25.435 9.621 1.00 28.31 115 TYR A N 1
ATOM 633 C CA . TYR A 1 78 ? 13.228 26.426 10.302 1.00 28.42 115 TYR A CA 1
ATOM 634 C C . TYR A 1 78 ? 11.815 25.923 10.626 1.00 30.91 115 TYR A C 1
ATOM 635 O O . TYR A 1 78 ? 11.298 25.023 9.966 1.00 31.08 115 TYR A O 1
ATOM 644 N N . HIS A 1 79 ? 11.192 26.526 11.641 1.00 27.55 116 HIS A N 1
ATOM 645 C CA . HIS A 1 79 ? 9.764 26.351 11.889 1.00 27.86 116 HIS A CA 1
ATOM 646 C C . HIS A 1 79 ? 8.941 26.710 10.654 1.00 33.44 116 HIS A C 1
ATOM 647 O O . HIS A 1 79 ? 9.141 27.764 10.056 1.00 33.13 116 HIS A O 1
ATOM 654 N N . GLY A 1 80 ? 8.004 25.843 10.282 1.00 29.70 117 GLY A N 1
ATOM 655 C CA . GLY A 1 80 ? 7.018 26.193 9.273 1.00 28.86 117 GLY A CA 1
ATOM 656 C C . GLY A 1 80 ? 7.592 26.132 7.873 1.00 33.24 117 GLY A C 1
ATOM 657 O O . GLY A 1 80 ? 8.775 25.878 7.690 1.00 33.29 117 GLY A O 1
ATOM 658 N N . THR A 1 81 ? 6.749 26.361 6.875 1.00 39.59 118 THR A N 1
ATOM 659 C CA . THR A 1 81 ? 7.172 26.230 5.482 1.00 42.83 118 THR A CA 1
ATOM 660 C C . THR A 1 81 ? 6.798 27.451 4.655 1.00 48.73 118 THR A C 1
ATOM 661 O O . THR A 1 81 ? 6.424 27.330 3.490 1.00 50.95 118 THR A O 1
ATOM 665 N N . SER A 1 82 ? 6.907 28.628 5.261 1.00 50.10 119 SER A N 1
ATOM 666 C CA . SER A 1 82 ? 6.634 29.883 4.565 1.00 51.55 119 SER A CA 1
ATOM 667 C C . SER A 1 82 ? 7.579 30.076 3.378 1.00 52.95 119 SER A C 1
ATOM 668 O O . SER A 1 82 ? 8.658 29.477 3.333 1.00 45.87 119 SER A O 1
ATOM 671 N N . GLU A 1 83 ? 7.185 30.911 2.415 1.00 57.19 120 GLU A N 1
ATOM 672 C CA . GLU A 1 83 ? 8.022 31.130 1.235 1.00 60.36 120 GLU A CA 1
ATOM 673 C C . GLU A 1 83 ? 9.350 31.771 1.647 1.00 57.07 120 GLU A C 1
ATOM 674 O O . GLU A 1 83 ? 10.397 31.484 1.065 1.00 58.37 120 GLU A O 1
ATOM 680 N N . LYS A 1 84 ? 9.299 32.619 2.669 1.00 54.60 121 LYS A N 1
ATOM 681 C CA . LYS A 1 84 ? 10.500 33.212 3.251 1.00 58.37 121 LYS A CA 1
ATOM 682 C C . LYS A 1 84 ? 11.497 32.125 3.676 1.00 55.43 121 LYS A C 1
ATOM 683 O O . LYS A 1 84 ? 12.685 32.188 3.336 1.00 55.36 121 LYS A O 1
ATOM 689 N N . VAL A 1 85 ? 11.008 31.130 4.417 1.00 46.67 122 VAL A N 1
ATOM 690 C CA . VAL A 1 85 ? 11.859 30.021 4.835 1.00 44.69 122 VAL A CA 1
ATOM 691 C C . VAL A 1 85 ? 12.383 29.221 3.642 1.00 45.07 122 VAL A C 1
ATOM 692 O O . VAL A 1 85 ? 13.586 28.942 3.542 1.00 47.31 122 VAL A O 1
ATOM 696 N N . LEU A 1 86 ? 11.496 28.859 2.724 1.00 45.81 123 LEU A N 1
ATOM 697 C CA . LEU A 1 86 ? 11.889 27.923 1.669 1.00 49.41 123 LEU A CA 1
ATOM 698 C C . LEU A 1 86 ? 12.777 28.564 0.589 1.00 50.11 123 LEU A C 1
ATOM 699 O O . LEU A 1 86 ? 13.435 27.855 -0.171 1.00 46.47 123 LEU A O 1
ATOM 704 N N . GLN A 1 87 ? 12.828 29.893 0.531 1.00 48.44 124 GLN A N 1
ATOM 705 C CA . GLN A 1 87 ? 13.661 30.533 -0.481 1.00 55.86 124 GLN A CA 1
ATOM 706 C C . GLN A 1 87 ? 15.152 30.263 -0.251 1.00 55.62 124 GLN A C 1
ATOM 707 O O . GLN A 1 87 ? 15.921 30.248 -1.203 1.00 56.79 124 GLN A O 1
ATOM 713 N N . THR A 1 88 ? 15.562 30.011 0.991 1.00 51.24 125 THR A N 1
ATOM 714 C CA . THR A 1 88 ? 16.980 29.763 1.267 1.00 52.88 125 THR A CA 1
ATOM 715 C C . THR A 1 88 ? 17.269 28.587 2.203 1.00 51.81 125 THR A C 1
ATOM 716 O O . THR A 1 88 ? 18.432 28.230 2.413 1.00 50.69 125 THR A O 1
ATOM 720 N N . SER A 1 89 ? 16.228 27.995 2.781 1.00 45.26 126 SER A N 1
ATOM 721 C CA . SER A 1 89 ? 16.445 26.962 3.783 1.00 47.00 126 SER A CA 1
ATOM 722 C C . SER A 1 89 ? 15.435 25.843 3.687 1.00 38.60 126 SER A C 1
ATOM 723 O O . SER A 1 89 ? 14.612 25.807 2.779 1.00 33.24 126 SER A O 1
ATOM 726 N N . ILE A 1 90 ? 15.508 24.930 4.644 1.00 33.59 127 ILE A N 1
ATOM 727 C CA . ILE A 1 90 ? 14.566 23.836 4.702 1.00 31.47 127 ILE A CA 1
ATOM 728 C C . ILE A 1 90 ? 13.506 24.159 5.741 1.00 35.33 127 ILE A C 1
ATOM 729 O O . ILE A 1 90 ? 13.820 24.684 6.813 1.00 31.86 127 ILE A O 1
ATOM 734 N N . GLY A 1 91 ? 12.258 23.843 5.426 1.00 32.83 128 GLY A N 1
ATOM 735 C CA . GLY A 1 91 ? 11.172 24.121 6.334 1.00 27.20 128 GLY A CA 1
ATOM 736 C C . GLY A 1 91 ? 10.671 22.859 7.002 1.00 30.63 128 GLY A C 1
ATOM 737 O O . GLY A 1 91 ? 10.765 21.762 6.448 1.00 30.78 128 GLY A O 1
ATOM 738 N N . HIS A 1 92 ? 10.126 23.014 8.202 1.00 27.52 129 HIS A N 1
ATOM 739 C CA . HIS A 1 92 ? 9.487 21.892 8.879 1.00 26.83 129 HIS A CA 1
ATOM 740 C C . HIS A 1 92 ? 7.965 22.029 8.810 1.00 29.55 129 HIS A C 1
ATOM 741 O O . HIS A 1 92 ? 7.424 23.052 9.206 1.00 32.24 129 HIS A O 1
ATOM 748 N N . LEU A 1 93 ? 7.269 21.011 8.297 1.00 25.68 130 LEU A N 1
ATOM 749 C CA . LEU A 1 93 ? 5.802 21.066 8.178 1.00 28.15 130 LEU A CA 1
ATOM 750 C C . LEU A 1 93 ? 5.150 21.182 9.561 1.00 33.80 130 LEU A C 1
ATOM 751 O O . LEU A 1 93 ? 5.282 20.288 10.397 1.00 29.80 130 LEU A O 1
ATOM 756 N N . GLU A 1 94 ? 4.419 22.272 9.780 1.00 33.62 131 GLU A N 1
ATOM 757 C CA . GLU A 1 94 ? 4.119 22.731 11.138 1.00 34.27 131 GLU A CA 1
ATOM 758 C C . GLU A 1 94 ? 3.266 21.737 11.938 1.00 39.03 131 GLU A C 1
ATOM 759 O O . GLU A 1 94 ? 3.364 21.673 13.170 1.00 42.89 131 GLU A O 1
ATOM 765 N N . GLY A 1 95 ? 2.441 20.959 11.249 1.00 34.57 132 GLY A N 1
ATOM 766 C CA . GLY A 1 95 ? 1.605 19.987 11.936 1.00 35.51 132 GLY A CA 1
ATOM 767 C C . GLY A 1 95 ? 2.225 18.614 12.140 1.00 33.75 132 GLY A C 1
ATOM 768 O O . GLY A 1 95 ? 1.547 17.697 12.617 1.00 33.48 132 GLY A O 1
ATOM 769 N N . SER A 1 96 ? 3.501 18.455 11.783 1.00 28.56 133 SER A N 1
ATOM 770 C CA . SER A 1 96 ? 4.165 17.159 11.931 1.00 28.84 133 SER A CA 1
ATOM 771 C C . SER A 1 96 ? 5.006 17.128 13.195 1.00 28.90 133 SER A C 1
ATOM 772 O O . SER A 1 96 ? 5.182 18.144 13.854 1.00 27.57 133 SER A O 1
ATOM 775 N N . SER A 1 97 ? 5.501 15.948 13.564 1.00 28.93 134 SER A N 1
ATOM 776 C CA . SER A 1 97 ? 6.294 15.829 14.774 1.00 24.09 134 SER A CA 1
ATOM 777 C C . SER A 1 97 ? 7.605 16.623 14.648 1.00 28.10 134 SER A C 1
ATOM 778 O O . SER A 1 97 ? 8.166 16.726 13.557 1.00 29.09 134 SER A O 1
ATOM 781 N N . LEU A 1 98 ? 8.086 17.186 15.757 1.00 26.65 135 LEU A N 1
ATOM 782 C CA . LEU A 1 98 ? 9.412 17.836 15.787 1.00 26.75 135 LEU A CA 1
ATOM 783 C C . LEU A 1 98 ? 10.489 16.843 15.353 1.00 29.27 135 LEU A C 1
ATOM 784 O O . LEU A 1 98 ? 10.379 15.659 15.650 1.00 28.12 135 LEU A O 1
ATOM 789 N N . PRO A 1 99 ? 11.530 17.326 14.653 1.00 25.23 136 PRO A N 1
ATOM 790 C CA . PRO A 1 99 ? 12.575 16.466 14.082 1.00 26.77 136 PRO A CA 1
ATOM 791 C C . PRO A 1 99 ? 13.530 15.813 15.091 1.00 27.62 136 PRO A C 1
ATOM 792 O O . PRO A 1 99 ? 14.607 15.394 14.691 1.00 32.89 136 PRO A O 1
ATOM 796 N N . ILE A 1 100 ? 13.158 15.723 16.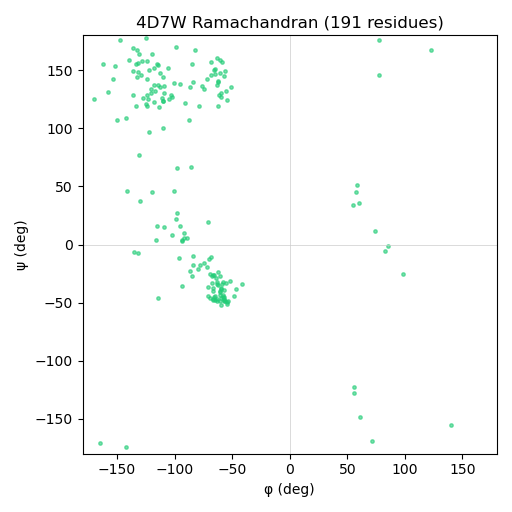363 1.00 27.14 137 ILE A N 1
ATOM 797 C CA . ILE A 1 100 ? 13.946 14.930 17.316 1.00 25.86 137 ILE A CA 1
ATOM 798 C C . ILE A 1 100 ? 13.387 13.504 17.428 1.00 26.96 137 ILE A C 1
ATOM 799 O O . ILE A 1 100 ? 13.843 12.704 18.240 1.00 31.96 137 ILE A O 1
ATOM 804 N N . GLY A 1 101 ? 12.378 13.189 16.625 1.00 31.04 138 GLY A N 1
ATOM 805 C CA . GLY A 1 101 ? 11.804 11.853 16.651 1.00 31.48 138 GLY A CA 1
ATOM 806 C C . GLY A 1 101 ? 11.211 11.483 17.997 1.00 35.11 138 GLY A C 1
ATOM 807 O O . GLY A 1 101 ? 10.740 12.356 18.736 1.00 33.57 138 GLY A O 1
ATOM 808 N N . GLY A 1 102 ? 11.268 10.190 18.321 1.00 30.48 139 GLY A N 1
ATOM 809 C CA . GLY A 1 102 ? 10.614 9.634 19.491 1.00 32.38 139 GLY A CA 1
ATOM 810 C C . GLY A 1 102 ? 9.672 8.547 19.001 1.00 32.98 139 GLY A C 1
ATOM 811 O O . GLY A 1 102 ? 9.419 8.442 17.811 1.00 32.99 139 GLY A O 1
ATOM 812 N N . ASP A 1 103 ? 9.158 7.732 19.905 1.00 34.25 140 ASP A N 1
ATOM 813 C CA . ASP A 1 103 ? 8.198 6.707 19.530 1.00 37.53 140 ASP A CA 1
ATOM 814 C C . ASP A 1 103 ? 6.917 7.322 18.946 1.00 37.94 140 ASP A C 1
ATOM 815 O O . ASP A 1 103 ? 6.426 8.344 19.447 1.00 38.16 140 ASP A O 1
ATOM 820 N N . SER A 1 104 ? 6.380 6.696 17.899 1.00 32.03 141 SER A N 1
ATOM 821 C CA . SER A 1 104 ? 5.121 7.127 17.299 1.00 29.45 141 SER A CA 1
ATOM 822 C C . SER A 1 104 ? 5.197 8.582 16.814 1.00 32.39 141 SER A C 1
ATOM 823 O O . SER A 1 104 ? 4.347 9.403 17.174 1.00 31.51 141 SER A O 1
ATOM 826 N N . THR A 1 105 ? 6.221 8.905 16.024 1.00 31.74 142 THR A N 1
ATOM 827 C CA . THR A 1 105 ? 6.384 10.268 15.509 1.00 26.18 142 THR A CA 1
ATOM 828 C C . THR A 1 105 ? 6.645 10.231 14.015 1.00 31.79 142 THR A C 1
ATOM 829 O O . THR A 1 105 ? 7.090 9.225 13.478 1.00 31.91 142 THR A O 1
ATOM 833 N N . HIS A 1 106 ? 6.334 11.323 13.333 1.00 28.06 143 HIS A N 1
ATOM 834 C CA . HIS A 1 106 ? 6.654 11.432 11.918 1.00 23.11 143 HIS A CA 1
ATOM 835 C C . HIS A 1 106 ? 6.874 12.902 11.639 1.00 25.75 143 HIS A C 1
ATOM 836 O O . HIS A 1 106 ? 5.945 13.699 11.683 1.00 28.15 143 HIS A O 1
ATOM 843 N N . SER A 1 107 ? 8.136 13.249 11.435 1.00 25.07 144 SER A N 1
ATOM 844 C CA . SER A 1 107 ? 8.543 14.607 11.140 1.00 25.23 144 SER A CA 1
ATOM 845 C C . SER A 1 107 ? 8.650 14.777 9.624 1.00 25.98 144 SER A C 1
ATOM 846 O O . SER A 1 107 ? 9.178 13.900 8.936 1.00 27.04 144 SER A O 1
ATOM 849 N N . ILE A 1 108 ? 8.171 15.902 9.107 1.00 26.18 145 ILE A N 1
ATOM 850 C CA . ILE A 1 108 ? 8.221 16.164 7.670 1.00 25.35 145 ILE A CA 1
ATOM 851 C C . ILE A 1 108 ? 8.966 17.464 7.380 1.00 30.23 145 ILE A C 1
ATOM 852 O O . ILE A 1 108 ? 8.613 18.517 7.918 1.00 28.06 145 ILE A O 1
ATOM 857 N N . LEU A 1 109 ? 9.989 17.369 6.532 1.00 25.88 146 LEU A N 1
ATOM 858 C CA . LEU A 1 109 ? 10.852 18.481 6.173 1.00 22.79 146 LEU A CA 1
ATOM 859 C C . LEU A 1 109 ? 10.719 18.767 4.679 1.00 31.99 146 LEU A C 1
ATOM 860 O O . LEU A 1 109 ? 10.802 17.852 3.862 1.00 33.41 146 LEU A O 1
ATOM 865 N N . SER A 1 110 ? 10.539 20.035 4.331 1.00 27.13 147 SER A N 1
ATOM 866 C CA . SER A 1 110 ? 10.227 20.430 2.952 1.00 26.42 147 SER A CA 1
ATOM 867 C C . SER A 1 110 ? 11.238 21.439 2.398 1.00 34.08 147 SER A C 1
ATOM 868 O O . SER A 1 110 ? 11.712 22.333 3.111 1.00 32.25 147 SER A O 1
ATOM 871 N N . GLY A 1 111 ? 11.572 21.298 1.117 1.00 35.68 148 GLY A N 1
ATOM 872 C CA . GLY A 1 111 ? 12.515 22.206 0.503 1.00 35.77 148 GLY A CA 1
ATOM 873 C C . GLY A 1 111 ? 12.250 22.282 -0.991 1.00 36.92 148 GLY A C 1
ATOM 874 O O . GLY A 1 111 ? 11.890 21.271 -1.622 1.00 36.99 148 GLY A O 1
ATOM 875 N N . HIS A 1 112 ? 12.410 23.478 -1.546 1.00 37.82 149 HIS A N 1
ATOM 876 C CA . HIS A 1 112 ? 12.239 23.690 -2.991 1.00 43.27 149 HIS A CA 1
ATOM 877 C C . HIS A 1 112 ? 13.149 22.781 -3.803 1.00 42.68 149 HIS A C 1
ATOM 878 O O . HIS A 1 112 ? 14.240 22.417 -3.365 1.00 40.99 149 HIS A O 1
ATOM 885 N N . ARG A 1 113 ? 12.689 22.409 -4.992 1.00 45.15 150 ARG A N 1
ATOM 886 C CA . ARG A 1 113 ? 13.489 21.582 -5.872 1.00 44.50 150 ARG A CA 1
ATOM 887 C C . ARG A 1 113 ? 14.368 22.547 -6.648 1.00 50.32 150 ARG A C 1
ATOM 888 O O . ARG A 1 113 ? 14.208 22.748 -7.860 1.00 52.27 150 ARG A O 1
ATOM 896 N N . GLY A 1 114 ? 15.268 23.188 -5.916 1.00 51.61 151 GLY A N 1
ATOM 897 C CA . GLY A 1 114 ? 16.165 24.166 -6.497 1.00 57.27 151 GLY A CA 1
ATOM 898 C C . GLY A 1 114 ? 15.543 25.526 -6.762 1.00 61.63 151 GLY A C 1
ATOM 899 O O . GLY A 1 114 ? 14.356 25.644 -7.086 1.00 59.75 151 GLY A O 1
ATOM 900 N N . LEU A 1 115 ? 16.361 26.559 -6.599 1.00 66.11 152 LEU A N 1
ATOM 901 C CA . LEU A 1 115 ? 16.028 27.908 -7.034 1.00 70.37 152 LEU A CA 1
ATOM 902 C C . LEU A 1 115 ? 17.240 28.457 -7.780 1.00 77.28 152 LEU A C 1
ATOM 903 O O . LEU A 1 115 ? 18.317 27.858 -7.725 1.00 74.57 152 LEU A O 1
ATOM 908 N N . PRO A 1 116 ? 17.063 29.587 -8.486 1.00 85.74 153 PRO A N 1
ATOM 909 C CA . PRO A 1 116 ? 18.065 30.179 -9.382 1.00 92.89 153 PRO A CA 1
ATOM 910 C C . PRO A 1 116 ? 19.506 30.172 -8.860 1.00 94.64 153 PRO A C 1
ATOM 911 O O . PRO A 1 116 ? 20.426 30.033 -9.666 1.00 99.80 153 PRO A O 1
ATOM 915 N N . SER A 1 117 ? 19.707 30.321 -7.555 1.00 90.03 154 SER A N 1
ATOM 916 C CA . SER A 1 117 ? 21.065 30.326 -7.015 1.00 93.11 154 SER A CA 1
ATOM 917 C C . SER A 1 117 ? 21.147 29.594 -5.682 1.00 89.49 154 SER A C 1
ATOM 918 O O . SER A 1 117 ? 21.752 30.081 -4.724 1.00 87.38 154 SER A O 1
ATOM 921 N N . SER A 1 118 ? 20.538 28.415 -5.636 1.00 86.74 155 SER A N 1
ATOM 922 C CA . SER A 1 118 ? 20.557 27.578 -4.445 1.00 81.16 155 SER A CA 1
ATOM 923 C C . SER A 1 118 ? 20.000 26.190 -4.770 1.00 71.21 155 SER A C 1
ATOM 924 O O . SER A 1 118 ? 18.889 26.066 -5.291 1.00 69.33 155 SER A O 1
ATOM 927 N N . ARG A 1 119 ? 20.778 25.151 -4.471 1.00 62.76 156 ARG A N 1
ATOM 928 C CA . ARG A 1 119 ? 20.374 23.787 -4.785 1.00 58.08 156 ARG A CA 1
ATOM 929 C C . ARG A 1 119 ? 19.160 23.361 -3.964 1.00 52.05 156 ARG A C 1
ATOM 930 O O . ARG A 1 119 ? 18.195 22.832 -4.511 1.00 52.45 156 ARG A O 1
ATOM 938 N N . LEU A 1 120 ? 19.210 23.604 -2.658 1.00 49.76 157 LEU A N 1
ATOM 939 C CA . LEU A 1 120 ? 18.176 23.133 -1.733 1.00 47.25 157 LEU A CA 1
ATOM 940 C C . LEU A 1 120 ? 18.014 21.605 -1.846 1.00 46.14 157 LEU A C 1
ATOM 941 O O . LEU A 1 120 ? 18.980 20.864 -1.666 1.00 44.25 157 LEU A O 1
ATOM 946 N N . PHE A 1 121 ? 16.809 21.132 -2.149 1.00 42.01 158 PHE A N 1
ATOM 947 C CA . PHE A 1 121 ? 16.592 19.694 -2.324 1.00 41.71 158 PHE A CA 1
ATOM 948 C C . PHE A 1 121 ? 16.614 19.260 -3.808 1.00 49.62 158 PHE A C 1
ATOM 949 O O . PHE A 1 121 ? 15.985 18.265 -4.175 1.00 42.66 158 PHE A O 1
ATOM 957 N N . SER A 1 122 ? 17.340 20.002 -4.644 1.00 44.70 159 SER A N 1
ATOM 958 C CA . SER A 1 122 ? 17.488 19.663 -6.071 1.00 46.17 159 SER A CA 1
ATOM 959 C C . SER A 1 122 ? 17.851 18.206 -6.316 1.00 48.16 159 SER A C 1
ATOM 960 O O . SER A 1 122 ? 17.291 17.554 -7.196 1.00 47.55 159 SER A O 1
ATOM 963 N N . ASP A 1 123 ? 18.797 17.695 -5.540 1.00 46.99 160 ASP A N 1
ATOM 964 C CA . ASP A 1 123 ? 19.344 16.375 -5.823 1.00 47.65 160 ASP A CA 1
ATOM 965 C C . ASP A 1 123 ? 18.727 15.287 -4.958 1.00 46.04 160 ASP A C 1
ATOM 966 O O . ASP A 1 123 ? 19.323 14.223 -4.776 1.00 45.93 160 ASP A O 1
ATOM 971 N N . LEU A 1 124 ? 17.527 15.548 -4.438 1.00 48.66 161 LEU A N 1
ATOM 972 C CA . LEU A 1 124 ? 16.879 14.608 -3.527 1.00 42.39 161 LEU A CA 1
ATOM 973 C C . LEU A 1 124 ? 16.656 13.271 -4.226 1.00 43.09 161 LEU A C 1
ATOM 974 O O . LEU A 1 124 ? 16.626 12.217 -3.594 1.00 41.95 161 LEU A O 1
ATOM 979 N N . ASP A 1 125 ? 16.530 13.314 -5.548 1.00 43.80 162 ASP A N 1
ATOM 980 C CA . ASP A 1 125 ? 16.310 12.096 -6.301 1.00 45.84 162 ASP A CA 1
ATOM 981 C C . ASP A 1 125 ? 17.544 11.186 -6.320 1.00 45.31 162 ASP A C 1
ATOM 982 O O . ASP A 1 125 ? 17.455 10.038 -6.733 1.00 52.26 162 ASP A O 1
ATOM 987 N N . LYS A 1 126 ? 18.695 11.689 -5.894 1.00 46.09 163 LYS A N 1
ATOM 988 C CA . LYS A 1 126 ? 19.898 10.855 -5.896 1.00 47.23 163 LYS A CA 1
ATOM 989 C C . LYS A 1 126 ? 19.908 9.884 -4.701 1.00 51.25 163 LYS A C 1
ATOM 990 O O . LYS A 1 126 ? 20.649 8.897 -4.690 1.00 46.71 163 LYS A O 1
ATOM 996 N N . LEU A 1 127 ? 19.085 10.168 -3.695 1.00 44.29 164 LEU A N 1
ATOM 997 C CA . LEU A 1 127 ? 18.998 9.310 -2.515 1.00 43.05 164 LEU A CA 1
ATOM 998 C C . LEU A 1 127 ? 18.373 7.966 -2.824 1.00 44.53 164 LEU A C 1
ATOM 999 O O . LEU A 1 127 ? 17.457 7.859 -3.645 1.00 42.49 164 LEU A O 1
ATOM 1004 N N . LYS A 1 128 ? 18.855 6.946 -2.126 1.00 44.78 165 LYS A N 1
ATOM 1005 C CA . LYS A 1 128 ? 18.486 5.563 -2.393 1.00 46.79 165 LYS A CA 1
ATOM 1006 C C . LYS A 1 128 ? 18.145 4.855 -1.075 1.00 43.33 165 LYS A C 1
ATOM 1007 O O . LYS A 1 128 ? 18.615 5.277 -0.018 1.00 40.28 165 LYS A O 1
ATOM 1013 N N . VAL A 1 129 ? 17.328 3.802 -1.119 1.00 40.54 166 VAL A N 1
ATOM 1014 C CA . VAL A 1 129 ? 17.101 3.007 0.101 1.00 41.75 166 VAL A CA 1
ATOM 1015 C C . VAL A 1 129 ? 18.451 2.625 0.717 1.00 42.25 166 VAL A C 1
ATOM 1016 O O . VAL A 1 129 ? 19.381 2.231 0.006 1.00 41.03 166 VAL A O 1
ATOM 1020 N N . GLY A 1 130 ? 18.568 2.767 2.033 1.00 38.45 167 GLY A N 1
ATOM 1021 C CA . GLY A 1 130 ? 19.833 2.517 2.702 1.00 41.89 167 GLY A CA 1
ATOM 1022 C C . GLY A 1 130 ? 20.690 3.735 3.020 1.00 39.66 167 GLY A C 1
ATOM 1023 O O . GLY A 1 130 ? 21.505 3.692 3.937 1.00 39.72 167 GLY A O 1
ATOM 1024 N N . ASP A 1 131 ? 20.523 4.819 2.264 1.00 40.14 168 ASP A N 1
ATOM 1025 C CA . ASP A 1 131 ? 21.306 6.032 2.505 1.00 40.71 168 ASP A CA 1
ATOM 1026 C C . ASP A 1 131 ? 20.890 6.664 3.826 1.00 39.13 168 ASP A C 1
ATOM 1027 O O . ASP A 1 131 ? 19.784 6.424 4.293 1.00 39.75 168 ASP A O 1
ATOM 1032 N N . HIS A 1 132 ? 21.777 7.461 4.415 1.00 39.06 169 HIS A N 1
ATOM 1033 C CA . HIS A 1 132 ? 21.510 8.135 5.702 1.00 39.59 169 HIS A CA 1
ATOM 1034 C C . HIS A 1 132 ? 21.517 9.656 5.592 1.00 41.26 169 HIS A C 1
ATOM 1035 O O . HIS A 1 132 ? 22.223 10.228 4.762 1.00 40.55 169 HIS A O 1
ATOM 1042 N N . TRP A 1 133 ? 20.761 10.316 6.466 1.00 42.28 170 TRP A N 1
ATOM 1043 C CA . TRP A 1 133 ? 21.019 11.724 6.774 1.00 37.25 170 TRP A CA 1
ATOM 1044 C C . TRP A 1 133 ? 20.929 11.947 8.293 1.00 34.81 170 TRP A C 1
ATOM 1045 O O . TRP A 1 133 ? 20.530 11.052 9.054 1.00 33.97 170 TRP A O 1
ATOM 1056 N N . THR A 1 134 ? 21.361 13.119 8.735 1.00 33.60 171 THR A N 1
ATOM 1057 C CA . THR A 1 134 ? 21.271 13.481 10.141 1.00 37.50 171 THR A CA 1
ATOM 1058 C C . THR A 1 134 ? 20.679 14.876 10.270 1.00 37.14 171 THR A C 1
ATOM 1059 O O . THR A 1 134 ? 20.842 15.721 9.380 1.00 35.08 171 THR A O 1
ATOM 1063 N N . VAL A 1 135 ? 19.952 15.091 11.358 1.00 30.70 172 VAL A N 1
ATOM 1064 C CA . VAL A 1 135 ? 19.566 16.424 11.768 1.00 31.13 172 VAL A CA 1
ATOM 1065 C C . VAL A 1 135 ? 20.288 16.676 13.090 1.00 34.87 172 VAL A C 1
ATOM 1066 O O . VAL A 1 135 ? 20.395 15.786 13.943 1.00 34.06 172 VAL A O 1
ATOM 1070 N N . SER A 1 136 ? 20.836 17.875 13.224 1.00 33.45 173 SER A N 1
ATOM 1071 C CA . SER A 1 136 ? 21.562 18.253 14.421 1.00 35.57 173 SER A CA 1
ATOM 1072 C C . SER A 1 136 ? 20.727 19.283 15.136 1.00 35.96 173 SER A C 1
ATOM 1073 O O . SER A 1 136 ? 20.352 20.290 14.547 1.00 32.66 173 SER A O 1
ATOM 1076 N N . ILE A 1 137 ? 20.400 19.000 16.389 1.00 34.56 174 ILE A N 1
ATOM 1077 C CA . ILE A 1 137 ? 19.515 19.860 17.163 1.00 34.18 174 ILE A CA 1
ATOM 1078 C C . ILE A 1 137 ? 20.169 20.059 18.527 1.00 31.93 174 ILE A C 1
ATOM 1079 O O . ILE A 1 137 ? 20.439 19.095 19.240 1.00 30.02 174 ILE A O 1
ATOM 1084 N N . LEU A 1 138 ? 20.475 21.309 18.864 1.00 33.31 175 LEU A N 1
ATOM 1085 C CA . LEU A 1 138 ? 21.270 21.594 20.054 1.00 33.72 175 LEU A CA 1
ATOM 1086 C C . LEU A 1 138 ? 22.601 20.833 19.973 1.00 39.62 175 LEU A C 1
ATOM 1087 O O . LEU A 1 138 ? 23.311 20.897 18.960 1.00 38.00 175 LEU A O 1
ATOM 1092 N N . ASN A 1 139 ? 22.923 20.092 21.025 1.00 37.89 176 ASN A N 1
ATOM 1093 C CA . ASN A 1 139 ? 24.166 19.333 21.056 1.00 45.31 176 ASN A CA 1
ATOM 1094 C C . ASN A 1 139 ? 24.001 17.877 20.612 1.00 50.87 176 ASN A C 1
ATOM 1095 O O . ASN A 1 139 ? 24.866 17.043 20.877 1.00 54.46 176 ASN A O 1
ATOM 1100 N N . GLU A 1 140 ? 22.894 17.558 19.953 1.00 44.44 177 GLU A N 1
ATOM 1101 C CA . GLU A 1 140 ? 22.611 16.156 19.670 1.00 43.61 177 GLU A CA 1
ATOM 1102 C C . GLU A 1 140 ? 22.398 15.842 18.204 1.00 38.74 177 GLU A C 1
ATOM 1103 O O . GLU A 1 140 ? 22.046 16.704 17.412 1.00 36.52 177 GLU A O 1
ATOM 1109 N N . THR A 1 141 ? 22.594 14.580 17.863 1.00 37.64 178 THR A N 1
ATOM 1110 C CA . THR A 1 141 ? 22.486 14.120 16.492 1.00 36.41 178 THR A CA 1
ATOM 1111 C C . THR A 1 141 ? 21.374 13.092 16.382 1.00 35.70 178 THR A C 1
ATOM 1112 O O . THR A 1 141 ? 21.208 12.239 17.270 1.00 37.00 178 THR A O 1
ATOM 1116 N N . TYR A 1 142 ? 20.588 13.218 15.316 1.00 33.00 179 TYR A N 1
ATOM 1117 C CA . TYR A 1 142 ? 19.487 12.305 15.018 1.00 37.33 179 TYR A CA 1
ATOM 1118 C C . TYR A 1 142 ? 19.669 11.738 13.625 1.00 33.63 179 TYR A C 1
ATOM 1119 O O . TYR A 1 142 ? 19.714 12.491 12.666 1.00 33.54 179 TYR A O 1
ATOM 1128 N N . THR A 1 143 ? 19.772 10.417 13.512 1.00 33.00 180 THR A N 1
ATOM 1129 C CA . THR A 1 143 ? 20.079 9.797 12.233 1.00 30.88 180 THR A CA 1
ATOM 1130 C C . THR A 1 143 ? 18.886 9.060 11.654 1.00 34.65 180 THR A C 1
ATOM 1131 O O . THR A 1 143 ? 18.181 8.343 12.370 1.00 35.76 180 THR A O 1
ATOM 1135 N N . TYR A 1 144 ? 18.675 9.234 10.352 1.00 32.08 181 TYR A N 1
ATOM 1136 C CA . TYR A 1 144 ? 17.570 8.595 9.647 1.00 32.08 181 TYR A CA 1
ATOM 1137 C C . TYR A 1 144 ? 18.104 7.888 8.418 1.00 36.59 181 TYR A C 1
ATOM 1138 O O . TYR A 1 144 ? 19.063 8.345 7.801 1.00 37.82 181 TYR A O 1
ATOM 1147 N N . GLN A 1 145 ? 17.481 6.768 8.078 1.00 33.98 182 GLN A N 1
ATOM 1148 C CA . GLN A 1 145 ? 17.937 5.939 6.967 1.00 34.77 182 GLN A CA 1
ATOM 1149 C C . GLN A 1 145 ? 16.804 5.727 5.961 1.00 36.29 182 GLN A C 1
ATOM 1150 O O . GLN A 1 145 ? 15.695 5.337 6.343 1.00 35.99 182 GLN A O 1
ATOM 1156 N N . VAL A 1 146 ? 17.077 5.985 4.681 1.00 34.68 183 VAL A N 1
ATOM 1157 C CA . VAL A 1 146 ? 16.028 5.902 3.679 1.00 34.97 183 VAL A CA 1
ATOM 1158 C C . VAL A 1 146 ? 15.475 4.499 3.624 1.00 39.38 183 VAL A C 1
ATOM 1159 O O . VAL A 1 146 ? 16.235 3.539 3.519 1.00 40.65 183 VAL A O 1
ATOM 1163 N N . ASP A 1 147 ? 14.157 4.369 3.707 1.00 38.25 184 ASP A N 1
ATOM 1164 C CA . ASP A 1 147 ? 13.556 3.047 3.595 1.00 39.50 184 ASP A CA 1
ATOM 1165 C C . ASP A 1 147 ? 12.392 3.035 2.625 1.00 41.82 184 ASP A C 1
ATOM 1166 O O . ASP A 1 147 ? 11.857 1.981 2.333 1.00 41.56 184 ASP A O 1
ATOM 1171 N N . GLN A 1 148 ? 11.991 4.205 2.134 1.00 38.35 185 GLN A N 1
ATOM 1172 C CA . GLN A 1 148 ? 10.909 4.252 1.142 1.00 43.03 185 GLN A CA 1
ATOM 1173 C C . GLN A 1 148 ? 10.947 5.533 0.310 1.00 39.13 185 GLN A C 1
ATOM 1174 O O . GLN A 1 148 ? 11.034 6.632 0.861 1.00 41.31 185 GLN A O 1
ATOM 1180 N N . ILE A 1 149 ? 10.858 5.395 -1.004 1.00 42.41 186 ILE A N 1
ATOM 1181 C CA . ILE A 1 149 ? 10.845 6.547 -1.899 1.00 47.19 186 ILE A CA 1
ATOM 1182 C C . ILE A 1 149 ? 9.596 6.515 -2.776 1.00 47.92 186 ILE A C 1
ATOM 1183 O O . ILE A 1 149 ? 9.394 5.561 -3.512 1.00 45.31 186 ILE A O 1
ATOM 1188 N N . ARG A 1 150 ? 8.748 7.541 -2.682 1.00 43.30 187 ARG A N 1
ATOM 1189 C CA . ARG A 1 150 ? 7.496 7.566 -3.447 1.00 44.93 187 ARG A CA 1
ATOM 1190 C C . ARG A 1 150 ? 7.288 8.895 -4.149 1.00 44.65 187 ARG A C 1
ATOM 1191 O O . ARG A 1 150 ? 7.627 9.957 -3.611 1.00 45.45 187 ARG A O 1
ATOM 1199 N N . THR A 1 151 ? 6.705 8.820 -5.341 1.00 40.82 188 THR A N 1
ATOM 1200 C CA . THR A 1 151 ? 6.241 9.989 -6.072 1.00 39.65 188 THR A CA 1
ATOM 1201 C C . THR A 1 151 ? 4.715 9.994 -6.112 1.00 41.73 188 THR A C 1
ATOM 1202 O O . THR A 1 151 ? 4.098 9.017 -6.529 1.00 43.25 188 THR A O 1
ATOM 1206 N N . VAL A 1 152 ? 4.112 11.094 -5.669 1.00 40.40 189 VAL A N 1
ATOM 1207 C CA . VAL A 1 152 ? 2.674 11.144 -5.445 1.00 40.30 189 VAL A CA 1
ATOM 1208 C C . VAL A 1 152 ? 2.084 12.463 -5.902 1.00 42.62 189 VAL A C 1
ATOM 1209 O O . VAL A 1 152 ? 2.798 13.452 -6.046 1.00 45.31 189 VAL A O 1
ATOM 1213 N N . LYS A 1 153 ? 0.778 12.467 -6.147 1.00 43.85 190 LYS A N 1
ATOM 1214 C CA . LYS A 1 153 ? 0.058 13.700 -6.443 1.00 46.41 190 LYS A CA 1
ATOM 1215 C C . LYS A 1 153 ? 0.058 14.615 -5.225 1.00 44.51 190 LYS A C 1
ATOM 1216 O O . LYS A 1 153 ? 0.093 14.144 -4.090 1.00 44.44 190 LYS A O 1
ATOM 1222 N N . PRO A 1 154 ? 0.017 15.930 -5.461 1.00 51.03 191 PRO A N 1
ATOM 1223 C CA . PRO A 1 154 ? 0.073 16.927 -4.386 1.00 50.09 191 PRO A CA 1
ATOM 1224 C C . PRO A 1 154 ? -0.941 16.697 -3.273 1.00 51.88 191 PRO A C 1
ATOM 1225 O O . PRO A 1 154 ? -0.640 17.016 -2.122 1.00 55.46 191 PRO A O 1
ATOM 1229 N N . ASP A 1 155 ? -2.106 16.140 -3.588 1.00 53.85 192 ASP A N 1
ATOM 1230 C CA . ASP A 1 155 ? -3.134 15.971 -2.557 1.00 57.83 192 ASP A CA 1
ATOM 1231 C C . ASP A 1 155 ? -3.097 14.591 -1.865 1.00 53.27 192 ASP A C 1
ATOM 1232 O O . ASP A 1 155 ? -3.932 14.297 -1.005 1.00 55.14 192 ASP A O 1
ATOM 1237 N N . ASP A 1 156 ? -2.122 13.759 -2.224 1.00 47.49 193 ASP A N 1
ATOM 1238 C CA . ASP A 1 156 ? -2.013 12.413 -1.650 1.00 47.18 193 ASP A CA 1
ATOM 1239 C C . ASP A 1 156 ? -1.205 12.451 -0.351 1.00 46.21 193 ASP A C 1
ATOM 1240 O O . ASP A 1 156 ? 0.013 12.615 -0.385 1.00 45.86 193 ASP A O 1
ATOM 1245 N N . LEU A 1 157 ? -1.872 12.286 0.790 1.00 44.14 194 LEU A N 1
ATOM 1246 C CA . LEU A 1 157 ? -1.185 12.402 2.074 1.00 42.02 194 LEU A CA 1
ATOM 1247 C C . LEU A 1 157 ? -1.041 11.065 2.781 1.00 38.67 194 LEU A C 1
ATOM 1248 O O . LEU A 1 157 ? -0.736 11.021 3.972 1.00 37.27 194 LEU A O 1
ATOM 1253 N N . ARG A 1 158 ? -1.248 9.987 2.035 1.00 39.68 195 ARG A N 1
ATOM 1254 C CA . ARG A 1 158 ? -1.271 8.642 2.594 1.00 40.68 195 ARG A CA 1
ATOM 1255 C C . ARG A 1 158 ? 0.057 8.222 3.196 1.00 38.22 195 ARG A C 1
ATOM 1256 O O . ARG A 1 158 ? 0.088 7.454 4.164 1.00 38.63 195 ARG A O 1
ATOM 1264 N N . ASP A 1 159 ? 1.151 8.716 2.626 1.00 37.70 196 ASP A N 1
ATOM 1265 C CA . ASP A 1 159 ? 2.470 8.350 3.118 1.00 42.10 196 ASP A CA 1
ATOM 1266 C C . ASP A 1 159 ? 2.982 9.329 4.167 1.00 38.26 196 ASP A C 1
ATOM 1267 O O . ASP A 1 159 ? 4.121 9.220 4.617 1.00 38.37 196 ASP A O 1
ATOM 1272 N N . LEU A 1 160 ? 2.135 10.272 4.560 1.00 33.80 197 LEU A N 1
ATOM 1273 C CA . LEU A 1 160 ? 2.566 11.346 5.446 1.00 31.72 197 LEU A CA 1
ATOM 1274 C C . LEU A 1 160 ? 1.754 11.329 6.744 1.00 39.08 197 LEU A C 1
ATOM 1275 O O . LEU A 1 160 ? 1.293 12.364 7.212 1.00 36.99 197 LEU A O 1
ATOM 1280 N N . GLN A 1 161 ? 1.582 10.140 7.326 1.00 34.90 198 GLN A N 1
ATOM 1281 C CA . GLN A 1 161 ? 0.767 10.005 8.529 1.00 33.70 198 GLN A CA 1
ATOM 1282 C C . GLN A 1 161 ? 1.580 9.467 9.702 1.00 35.21 198 GLN A C 1
ATOM 1283 O O . GLN A 1 161 ? 2.672 8.930 9.522 1.00 31.00 198 GLN A O 1
ATOM 1289 N N . ILE A 1 162 ? 1.045 9.621 10.912 1.00 34.61 199 ILE A N 1
ATOM 1290 C CA . ILE A 1 162 ? 1.692 9.063 12.092 1.00 29.21 199 ILE A CA 1
ATOM 1291 C C . ILE A 1 162 ? 1.479 7.576 12.087 1.00 33.52 199 ILE A C 1
ATOM 1292 O O . ILE A 1 162 ? 0.359 7.126 11.855 1.00 40.25 199 ILE A O 1
ATOM 1297 N N . VAL A 1 163 ? 2.545 6.814 12.338 1.00 33.17 200 VAL A N 1
ATOM 1298 C CA . VAL A 1 163 ? 2.437 5.373 12.481 1.00 37.16 200 VAL A CA 1
ATOM 1299 C C . VAL A 1 163 ? 2.870 5.008 13.904 1.00 39.13 200 VAL A C 1
ATOM 1300 O O . VAL A 1 163 ? 3.983 5.329 14.315 1.00 36.31 200 VAL A O 1
ATOM 1304 N N . LYS A 1 164 ? 1.989 4.355 14.651 1.00 41.89 201 LYS A N 1
ATOM 1305 C CA . LYS A 1 164 ? 2.281 4.016 16.040 1.00 44.06 201 LYS A CA 1
ATOM 1306 C C . LYS A 1 164 ? 3.472 3.066 16.109 1.00 44.06 201 LYS A C 1
ATOM 1307 O O . LYS A 1 164 ? 3.585 2.139 15.303 1.00 47.16 201 LYS A O 1
ATOM 1313 N N . GLY A 1 165 ? 4.372 3.305 17.056 1.00 39.87 202 GLY A N 1
ATOM 1314 C CA . GLY A 1 165 ? 5.523 2.432 17.223 1.00 39.28 202 GLY A CA 1
ATOM 1315 C C . GLY A 1 165 ? 6.607 2.581 16.161 1.00 43.85 202 GLY A C 1
ATOM 1316 O O . GLY A 1 165 ? 7.509 1.739 16.061 1.00 45.66 202 GLY A O 1
ATOM 1317 N N . LYS A 1 166 ? 6.500 3.638 15.353 1.00 36.53 203 LYS A N 1
ATOM 1318 C CA . LYS A 1 166 ? 7.518 3.995 14.359 1.00 35.70 203 LYS A CA 1
ATOM 1319 C C . LYS A 1 166 ? 8.045 5.416 14.583 1.00 30.05 203 LYS A C 1
ATOM 1320 O O . LYS A 1 166 ? 7.327 6.277 15.081 1.00 35.82 203 LYS A O 1
ATOM 1326 N N . ASP A 1 167 ? 9.305 5.635 14.209 1.00 34.67 204 ASP A N 1
ATOM 1327 C CA . ASP A 1 167 ? 9.970 6.939 14.273 1.00 39.12 204 ASP A CA 1
ATOM 1328 C C . ASP A 1 167 ? 10.445 7.291 12.852 1.00 36.65 204 ASP A C 1
ATOM 1329 O O . ASP A 1 167 ? 11.506 6.828 12.419 1.00 30.84 204 ASP A O 1
ATOM 1334 N N . TYR A 1 168 ? 9.641 8.093 12.151 1.00 30.38 205 TYR A N 1
ATOM 1335 C CA . TYR A 1 168 ? 9.834 8.424 10.733 1.00 34.38 205 TYR A CA 1
ATOM 1336 C C . TYR A 1 168 ? 10.201 9.883 10.510 1.00 32.03 205 TYR A C 1
ATOM 1337 O O . TYR A 1 168 ? 9.725 10.758 11.223 1.00 29.35 205 TYR A O 1
ATOM 1346 N N . GLN A 1 169 ? 11.009 10.139 9.483 1.00 30.01 206 GLN A N 1
ATOM 1347 C CA . GLN A 1 169 ? 11.191 11.495 8.988 1.00 29.57 206 GLN A CA 1
ATOM 1348 C C . GLN A 1 169 ? 11.153 11.449 7.461 1.00 30.10 206 GLN A C 1
ATOM 1349 O O . GLN A 1 169 ? 11.852 10.645 6.851 1.00 30.56 206 GLN A O 1
ATOM 1355 N N . THR A 1 170 ? 10.322 12.289 6.857 1.00 30.09 207 THR A N 1
ATOM 1356 C CA . THR A 1 170 ? 10.203 12.325 5.394 1.00 30.65 207 THR A CA 1
ATOM 1357 C C . THR A 1 170 ? 10.729 13.644 4.861 1.00 30.34 207 THR A C 1
ATOM 1358 O O . THR A 1 170 ? 10.440 14.706 5.420 1.00 29.83 207 THR A O 1
ATOM 1362 N N . LEU A 1 171 ? 11.521 13.568 3.792 1.00 30.69 208 LEU A N 1
ATOM 1363 C CA . LEU A 1 171 ? 11.995 14.749 3.103 1.00 32.23 208 LEU A CA 1
ATOM 1364 C C . LEU A 1 171 ? 11.167 14.895 1.820 1.00 35.35 208 LEU A C 1
ATOM 1365 O O . LEU A 1 171 ? 11.022 13.943 1.056 1.00 31.85 208 LEU A O 1
ATOM 1370 N N . VAL A 1 172 ? 10.608 16.083 1.619 1.00 31.12 209 VAL A N 1
ATOM 1371 C CA . VAL A 1 172 ? 9.641 16.337 0.571 1.00 31.76 209 VAL A CA 1
ATOM 1372 C C . VAL A 1 172 ? 10.141 17.423 -0.363 1.00 36.10 209 VAL A C 1
ATOM 1373 O O . VAL A 1 172 ? 10.610 18.471 0.087 1.00 31.42 209 VAL A O 1
ATOM 1377 N N . THR A 1 173 ? 10.034 17.189 -1.666 1.00 34.60 210 THR A N 1
ATOM 1378 C CA . THR A 1 173 ? 10.316 18.244 -2.620 1.00 32.97 210 THR A CA 1
ATOM 1379 C C . THR A 1 173 ? 9.413 18.050 -3.834 1.00 35.94 210 THR A C 1
ATOM 1380 O O . THR A 1 173 ? 8.647 17.089 -3.883 1.00 35.03 210 THR A O 1
ATOM 1384 N N . CYS A 1 174 ? 9.480 18.976 -4.786 1.00 36.26 211 CYS A N 1
ATOM 1385 C CA . CYS A 1 174 ? 8.670 18.901 -6.013 1.00 44.52 211 CYS A CA 1
ATOM 1386 C C . CYS A 1 174 ? 9.325 18.040 -7.087 1.00 39.44 211 CYS A C 1
ATOM 1387 O O . CYS A 1 174 ? 10.544 1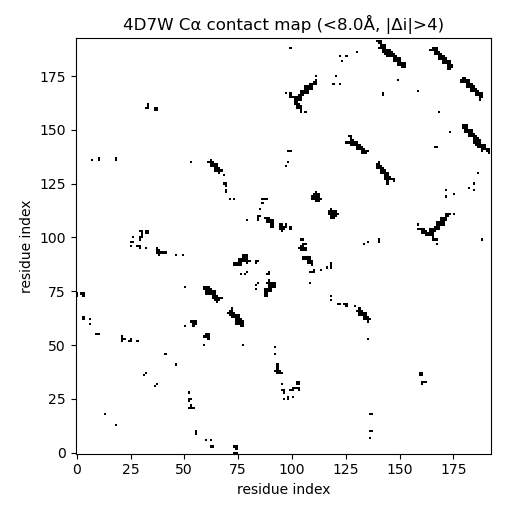7.890 -7.115 1.00 38.36 211 CYS A O 1
ATOM 1390 N N . THR A 1 175 ? 8.514 17.497 -7.986 1.00 36.80 212 THR A N 1
ATOM 1391 C CA . THR A 1 175 ? 9.039 16.646 -9.060 1.00 37.78 212 THR A CA 1
ATOM 1392 C C . THR A 1 175 ? 7.992 16.530 -10.163 1.00 38.55 212 THR A C 1
ATOM 1393 O O . THR A 1 175 ? 6.806 16.745 -9.908 1.00 38.95 212 THR A O 1
ATOM 1397 N N . PRO A 1 176 ? 8.422 16.254 -11.408 1.00 41.97 213 PRO A N 1
ATOM 1398 C CA . PRO A 1 176 ? 9.809 16.210 -11.889 1.00 39.20 213 PRO A CA 1
ATOM 1399 C C . PRO A 1 176 ? 10.494 17.565 -11.777 1.00 38.77 213 PRO A C 1
ATOM 1400 O O . PRO A 1 176 ? 9.830 18.595 -11.669 1.00 38.81 213 PRO A O 1
ATOM 1404 N N . TYR A 1 177 ? 11.819 17.549 -11.797 1.00 38.41 214 TYR A N 1
ATOM 1405 C CA . TYR A 1 177 ? 12.610 18.766 -11.783 1.00 45.37 214 TYR A CA 1
ATOM 1406 C C . TYR A 1 177 ? 12.163 19.663 -12.926 1.00 45.09 214 TYR A C 1
ATOM 1407 O O . TYR A 1 177 ? 12.138 19.226 -14.071 1.00 39.83 214 TYR A O 1
ATOM 1416 N N . GLY A 1 178 ? 11.774 20.894 -12.598 1.00 44.10 215 GLY A N 1
ATOM 1417 C CA . GLY A 1 178 ? 11.346 21.862 -13.591 1.00 41.98 215 GLY A CA 1
ATOM 1418 C C . GLY A 1 178 ? 9.898 21.740 -14.043 1.00 41.63 215 GLY A C 1
ATOM 1419 O O . GLY A 1 178 ? 9.416 22.576 -14.814 1.00 41.37 215 GLY A O 1
ATOM 1420 N N . VAL A 1 179 ? 9.209 20.700 -13.579 1.00 40.35 216 VAL A N 1
ATOM 1421 C CA . VAL A 1 179 ? 7.807 20.472 -13.935 1.00 41.13 216 VAL A CA 1
ATOM 1422 C C . VAL A 1 179 ? 6.889 20.612 -12.705 1.00 42.18 216 VAL A C 1
ATOM 1423 O O . VAL A 1 179 ? 5.842 21.259 -12.764 1.00 42.18 216 VAL A O 1
ATOM 1427 N N . ASN A 1 180 ? 7.290 20.004 -11.595 1.00 39.56 217 ASN A N 1
ATOM 1428 C CA . ASN A 1 180 ? 6.659 20.268 -10.306 1.00 40.24 217 ASN A CA 1
ATOM 1429 C C . ASN A 1 180 ? 5.172 19.950 -10.243 1.00 47.49 217 ASN A C 1
ATOM 1430 O O . ASN A 1 180 ? 4.416 20.638 -9.560 1.00 56.75 217 ASN A O 1
ATOM 1435 N N . THR A 1 181 ? 4.764 18.898 -10.938 1.00 40.13 218 THR A N 1
ATOM 1436 C CA . THR A 1 181 ? 3.385 18.437 -10.903 1.00 45.48 218 THR A CA 1
ATOM 1437 C C . THR A 1 181 ? 3.145 17.475 -9.740 1.00 48.33 218 THR A C 1
ATOM 1438 O O . THR A 1 181 ? 2.015 17.294 -9.290 1.00 51.74 218 THR A O 1
ATOM 1442 N N . HIS A 1 182 ? 4.219 16.856 -9.263 1.00 47.37 219 HIS A N 1
ATOM 1443 C CA . HIS A 1 182 ? 4.137 15.836 -8.226 1.00 44.36 219 HIS A CA 1
ATOM 1444 C C . HIS A 1 182 ? 5.016 16.151 -7.034 1.00 43.94 219 HIS A C 1
ATOM 1445 O O . HIS A 1 182 ? 5.762 17.129 -7.034 1.00 40.87 219 HIS A O 1
ATOM 1452 N N . ARG A 1 183 ? 4.945 15.287 -6.031 1.00 41.83 220 ARG A N 1
ATOM 1453 C CA . ARG A 1 183 ? 5.797 15.432 -4.869 1.00 36.04 220 ARG A CA 1
ATOM 1454 C C . ARG A 1 183 ? 6.645 14.183 -4.729 1.00 39.21 220 ARG A C 1
ATOM 1455 O O . ARG A 1 183 ? 6.142 13.047 -4.796 1.00 39.49 220 ARG A O 1
ATOM 1463 N N . LEU A 1 184 ? 7.941 14.397 -4.563 1.00 35.39 221 LEU A N 1
ATOM 1464 C CA . LEU A 1 184 ? 8.860 13.317 -4.260 1.00 35.23 221 LEU A CA 1
ATOM 1465 C C . LEU A 1 184 ? 8.963 13.181 -2.732 1.00 37.47 221 LEU A C 1
ATOM 1466 O O . LEU A 1 184 ? 9.306 14.146 -2.049 1.00 33.69 221 LEU A O 1
ATOM 1471 N N . LEU A 1 185 ? 8.644 12.005 -2.204 1.00 34.54 222 LEU A N 1
ATOM 1472 C CA . LEU A 1 185 ? 8.711 11.780 -0.758 1.00 35.16 222 LEU A CA 1
ATOM 1473 C C . LEU A 1 185 ? 9.795 10.776 -0.427 1.00 33.79 222 LEU A C 1
ATOM 1474 O O . LEU A 1 185 ? 9.722 9.634 -0.845 1.00 42.81 222 LEU A O 1
ATOM 1479 N N . VAL A 1 186 ? 10.798 11.193 0.332 1.00 33.67 223 VAL A N 1
ATOM 1480 C CA . VAL A 1 186 ? 11.866 10.282 0.711 1.00 33.09 223 VAL A CA 1
ATOM 1481 C C . VAL A 1 186 ? 11.741 10.007 2.214 1.00 32.58 223 VAL A C 1
ATOM 1482 O O . VAL A 1 186 ? 12.136 10.847 3.029 1.00 31.87 223 VAL A O 1
ATOM 1486 N N . ARG A 1 187 ? 11.159 8.861 2.562 1.00 33.00 224 ARG A N 1
ATOM 1487 C CA . ARG A 1 187 ? 10.977 8.468 3.973 1.00 34.89 224 ARG A CA 1
ATOM 1488 C C . ARG A 1 187 ? 12.180 7.735 4.540 1.00 32.63 224 ARG A C 1
ATOM 1489 O O . ARG A 1 187 ? 12.720 6.831 3.901 1.00 33.83 224 ARG A O 1
ATOM 1497 N N . GLY A 1 188 ? 12.587 8.107 5.754 1.00 31.99 225 GLY A N 1
ATOM 1498 C CA . GLY A 1 188 ? 13.628 7.384 6.459 1.00 32.05 225 GLY A CA 1
ATOM 1499 C C . GLY A 1 188 ? 13.145 7.024 7.862 1.00 31.84 225 GLY A C 1
ATOM 1500 O O . GLY A 1 188 ? 12.208 7.640 8.367 1.00 33.96 225 GLY A O 1
ATOM 1501 N N . HIS A 1 189 ? 13.746 6.009 8.474 1.00 33.28 226 HIS A N 1
ATOM 1502 C CA . HIS A 1 189 ? 13.416 5.690 9.869 1.00 34.21 226 HIS A CA 1
ATOM 1503 C C . HIS A 1 189 ? 14.621 5.936 10.749 1.00 37.10 226 HIS A C 1
ATOM 1504 O O . HIS A 1 189 ? 15.755 5.876 10.277 1.00 31.83 226 HIS A O 1
ATOM 1511 N N . ARG A 1 190 ? 14.368 6.209 12.031 1.00 36.37 227 ARG A N 1
ATOM 1512 C CA . ARG A 1 190 ? 15.426 6.433 13.006 1.00 31.93 227 ARG A CA 1
ATOM 1513 C C . ARG A 1 190 ? 16.3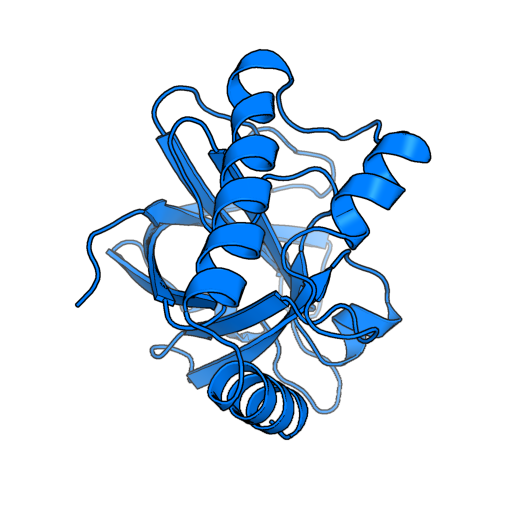56 5.235 13.139 1.00 35.40 227 ARG A C 1
ATOM 1514 O O . ARG A 1 190 ? 15.901 4.100 13.316 1.00 38.66 227 ARG A O 1
ATOM 1522 N N . VAL A 1 191 ? 17.659 5.493 13.072 1.00 32.31 228 VAL A N 1
ATOM 1523 C CA . VAL A 1 191 ? 18.668 4.455 13.295 1.00 33.33 228 VAL A CA 1
ATOM 1524 C C . VAL A 1 191 ? 19.663 5.032 14.286 1.00 33.30 228 VAL A C 1
ATOM 1525 O O . VAL A 1 191 ? 19.659 6.229 14.505 1.00 33.79 228 VAL A O 1
ATOM 1529 N N . PRO A 1 192 ? 20.498 4.181 14.917 1.00 38.59 229 PRO A N 1
ATOM 1530 C CA . PRO A 1 192 ? 21.522 4.675 15.852 1.00 38.21 229 PRO A CA 1
ATOM 1531 C C . PRO A 1 192 ? 22.521 5.629 15.177 1.00 38.18 229 PRO A C 1
ATOM 1532 O O . PRO A 1 192 ? 22.811 5.470 13.986 1.00 34.00 229 PRO A O 1
ATOM 1536 N N . ASN A 1 193 ? 23.042 6.607 15.915 1.00 34.06 230 ASN A N 1
ATOM 1537 C CA . ASN A 1 193 ? 24.086 7.480 15.360 1.00 41.65 230 ASN A CA 1
ATOM 1538 C C . ASN A 1 193 ? 25.379 6.736 15.042 1.00 50.15 230 ASN A C 1
ATOM 1539 O O . ASN A 1 193 ? 25.720 5.746 15.695 1.00 50.63 230 ASN A O 1
ATOM 1544 N N . ASP A 1 194 ? 26.110 7.224 14.049 1.00 52.93 231 ASP A N 1
ATOM 1545 C CA . ASP A 1 194 ? 27.434 6.692 13.777 1.00 61.59 231 ASP A CA 1
ATOM 1546 C C . ASP A 1 194 ? 28.451 7.218 14.790 1.00 59.58 231 ASP A C 1
ATOM 1547 O O . ASP A 1 194 ? 29.011 6.456 15.579 1.00 63.63 231 ASP A O 1
#

CATH classification: 2.40.260.10